Protein AF-A0A3P7KVN5-F1 (afdb_monomer)

Radius of gyration: 21.87 Å; Cα contacts (8 Å, |Δi|>4): 207; chains: 1; bounding box: 77×32×58 Å

Solvent-accessible surface area (backbone atoms only — not comparable to full-atom values): 13356 Å² total; per-residue (Å²): 134,61,70,70,57,57,51,51,53,50,52,50,52,48,56,59,48,48,75,40,67,70,45,44,52,60,34,64,39,64,38,80,52,98,91,42,84,42,71,16,61,53,37,52,38,41,66,34,82,93,38,19,59,64,44,49,40,53,48,46,53,49,41,57,54,37,46,77,66,43,81,90,31,50,72,60,41,50,53,52,53,59,56,53,42,69,60,92,64,78,86,54,59,63,59,49,47,49,52,60,69,77,47,71,51,88,78,37,54,60,70,62,34,27,53,50,46,47,39,41,52,45,52,50,75,50,71,76,53,24,45,54,51,44,52,53,43,55,53,57,59,74,49,90,55,91,67,58,46,64,58,43,41,49,19,37,51,55,20,55,66,69,43,64,73,55,71,68,61,46,54,53,48,51,53,56,47,56,76,44,52,80,76,53,61,77,86,50,47,63,62,51,51,50,46,52,62,74,62,54,58,80,87,47,94,53,46,67,61,51,50,51,51,50,47,39,63,56,69,40,53,90,69,61,73,78,76,71,77,70,88,130

Sequence (232 aa):
MNATRYREELLNAFEVALQQRSNLITYLEPSHSTCGIQESMFRILILCRSSQAKAFDLLLNQLESLQKEGQSSVSLSHLCIAQIRFINRIYDSHALFCSVFEREIEQWTPEVRNSLISSIPEVLTDVSVQLEAVQELQSLLLRDVKVDPVGCKLAVITALSLLNSEAEATKQFQKQVMQSIMKFDVELLPSLVELLLRRLDCSSKNAFAELLFQLSSSLQIDKLQFRRRGKV

pLDDT: mean 88.69, std 10.09, range [38.53, 97.62]

InterPro domains:
  IPR029448 Fanconi anaemia protein FANCD2 [PTHR32086] (6-224)

Secondary structure (DSSP, 8-state):
--HHHHHHHHHHHHHHHTTSHHHHHHHHSEEEETTEEEEEHHHHHHHSTTTHHHHHHHHHHHHHHHHHTGGGGHHHHHHHHHHHTT-S--S-HHHHHHHHHTS-GGGS-HHHHHHHHHHHHHH---HHHHHHHHHHHHHHHHS--SS-HHHHHHHHHHHHHHS---HHHHHHHHHHHHHHGGGS-GGGHHHHHHHHHHT--TTSTTHHHHHHHHHHHHHTGGG---------

Nearest PDB structures (foldseek):
  6owo-assembly1_A  TM=5.503E-01  e=6.999E-02  Mus musculus
  5hiu-assembly4_D  TM=4.890E-01  e=9.910E-01  Thermochaetoides thermophila
  5hiu-assembly3_C  TM=4.891E-01  e=1.879E+00  Thermochaetoides thermophila
  7t7t-assembly1_A  TM=2.990E-01  e=8.488E+0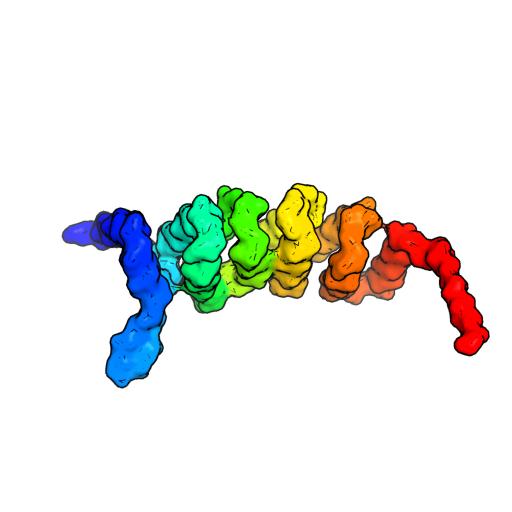0  Citrus unshiu

Foldseek 3Di:
DDPLVVLVVVLVVLLVQVVDVVSLVQQLDFDADPVGTHGGVLLVLCLDLSRNLVSLLSLLVSLLVLQVVPDVCLVVNVSSLVSQFQRVDDNDLVSNLCSLLVDPLLSGDLSSSLSNLLRCCRRRVDLVSLAVNLVSLLVQLLDDRPPCNPSNNLSSLNSLLNGDYDLVVLVVSLVSCLVCVVVDDPSCNVSVLVSNVSSFDPVDPCRVVVSVVSCCVSVVVVPPPPPPPPDD

Structure (mmCIF, N/CA/C/O backbone):
data_AF-A0A3P7KVN5-F1
#
_entry.id   AF-A0A3P7KVN5-F1
#
loop_
_atom_site.group_PDB
_atom_site.id
_atom_site.type_symbol
_atom_site.label_atom_id
_atom_site.label_alt_id
_atom_site.label_comp_id
_atom_site.label_asym_id
_atom_site.label_entity_id
_atom_site.label_seq_id
_atom_site.pdbx_PDB_ins_code
_atom_site.Cartn_x
_atom_site.Cartn_y
_atom_site.Cartn_z
_atom_site.occupancy
_atom_site.B_iso_or_equiv
_atom_site.auth_seq_id
_atom_site.auth_comp_id
_atom_site.auth_asym_id
_atom_site.auth_atom_id
_atom_site.pdbx_PDB_model_num
ATOM 1 N N . MET A 1 1 ? 34.403 8.541 -18.017 1.00 53.00 1 MET A N 1
ATOM 2 C CA . MET A 1 1 ? 32.986 8.964 -17.907 1.00 53.00 1 MET A CA 1
ATOM 3 C C . MET A 1 1 ? 32.519 8.715 -16.484 1.00 53.00 1 MET A C 1
ATOM 5 O O . MET A 1 1 ? 32.846 7.671 -15.939 1.00 53.00 1 MET A O 1
ATOM 9 N N . ASN A 1 2 ? 31.835 9.679 -15.865 1.00 75.44 2 ASN A N 1
ATOM 10 C CA . ASN A 1 2 ? 31.432 9.599 -14.460 1.00 75.44 2 ASN A CA 1
ATOM 11 C C . ASN A 1 2 ? 30.209 8.668 -14.328 1.00 75.44 2 ASN A C 1
ATOM 13 O O . ASN A 1 2 ? 29.173 8.952 -14.929 1.00 75.44 2 ASN A O 1
ATOM 17 N N . ALA A 1 3 ? 30.327 7.555 -13.597 1.00 74.31 3 ALA A N 1
ATOM 18 C CA . ALA A 1 3 ? 29.292 6.513 -13.519 1.00 74.31 3 ALA A CA 1
ATOM 19 C C . ALA A 1 3 ? 27.925 7.053 -13.049 1.00 74.31 3 ALA A C 1
ATOM 21 O O . ALA A 1 3 ? 26.880 6.609 -13.521 1.00 74.31 3 ALA A O 1
ATOM 22 N N . THR A 1 4 ? 27.935 8.069 -12.183 1.00 77.75 4 THR A N 1
ATOM 23 C CA . THR A 1 4 ? 26.735 8.770 -11.706 1.00 77.75 4 THR A CA 1
ATOM 24 C C . THR A 1 4 ? 25.975 9.460 -12.838 1.00 77.75 4 THR A C 1
ATOM 26 O O . THR A 1 4 ? 24.757 9.330 -12.922 1.00 77.75 4 THR A O 1
ATOM 29 N N . ARG A 1 5 ? 26.696 10.126 -13.748 1.00 83.50 5 ARG A N 1
ATOM 30 C CA . ARG A 1 5 ? 26.110 10.844 -14.887 1.00 83.50 5 ARG A CA 1
ATOM 31 C C . ARG A 1 5 ? 25.481 9.880 -15.891 1.00 83.50 5 ARG A C 1
ATOM 33 O O . ARG A 1 5 ? 24.364 10.108 -16.331 1.00 83.50 5 ARG A O 1
ATOM 40 N N . TYR A 1 6 ? 26.164 8.777 -16.199 1.00 84.19 6 TYR A N 1
ATOM 41 C CA . TYR A 1 6 ? 25.621 7.752 -17.099 1.00 84.19 6 TYR A CA 1
ATOM 42 C C . TYR A 1 6 ? 24.332 7.128 -16.546 1.00 84.19 6 TYR A C 1
ATOM 44 O O . TYR A 1 6 ? 23.374 6.906 -17.278 1.00 84.19 6 TYR A O 1
ATOM 52 N N . ARG A 1 7 ? 24.283 6.881 -15.232 1.00 83.12 7 ARG A N 1
ATOM 53 C CA . ARG A 1 7 ? 23.079 6.386 -14.555 1.00 83.12 7 ARG A CA 1
ATOM 54 C C . ARG A 1 7 ? 21.905 7.359 -14.681 1.00 83.12 7 ARG A C 1
ATOM 56 O O . ARG A 1 7 ? 20.788 6.925 -14.943 1.00 83.12 7 ARG A O 1
ATOM 63 N N . GLU A 1 8 ? 22.143 8.647 -14.460 1.00 87.50 8 GLU A N 1
ATOM 64 C CA . GLU A 1 8 ? 21.106 9.675 -14.595 1.00 87.50 8 GLU A CA 1
ATOM 65 C C . GLU A 1 8 ? 20.615 9.782 -16.038 1.00 87.50 8 GLU A C 1
ATOM 67 O O . GLU A 1 8 ? 19.409 9.768 -16.264 1.00 87.50 8 GLU A O 1
ATOM 72 N N . GLU A 1 9 ? 21.531 9.793 -17.009 1.00 90.44 9 GLU A N 1
ATOM 73 C CA . GLU A 1 9 ? 21.204 9.775 -18.438 1.00 90.44 9 GLU A CA 1
ATOM 74 C C . GLU A 1 9 ? 20.356 8.544 -18.807 1.00 90.44 9 GLU A C 1
ATOM 76 O O . GLU A 1 9 ? 19.346 8.689 -19.494 1.00 90.44 9 GLU A O 1
ATOM 81 N N . LEU A 1 10 ? 20.694 7.356 -18.289 1.00 89.50 10 LEU A N 1
ATOM 82 C CA . LEU A 1 10 ? 19.928 6.127 -18.517 1.00 89.50 10 LEU A CA 1
ATOM 83 C C . LEU A 1 10 ? 18.517 6.199 -17.924 1.00 89.50 10 LEU A C 1
ATOM 85 O O . LEU A 1 10 ? 17.555 5.860 -18.608 1.00 89.50 10 LEU A O 1
ATOM 89 N N . LEU A 1 11 ? 18.370 6.647 -16.673 1.00 90.81 11 LEU A N 1
ATOM 90 C CA . LEU A 1 11 ? 17.052 6.745 -16.034 1.00 90.81 11 LEU A CA 1
ATOM 91 C C . LEU A 1 11 ? 16.186 7.836 -16.673 1.00 90.81 11 LEU A C 1
ATOM 93 O O . LEU A 1 11 ? 14.979 7.653 -16.778 1.00 90.81 11 LEU A O 1
ATOM 97 N N . ASN A 1 12 ? 16.790 8.929 -17.142 1.00 92.31 12 ASN A N 1
ATOM 98 C CA . ASN A 1 12 ? 16.082 9.966 -17.892 1.00 92.31 12 ASN A CA 1
ATOM 99 C C . ASN A 1 12 ? 15.632 9.449 -19.266 1.00 92.31 12 ASN A C 1
ATOM 101 O O . ASN A 1 12 ? 14.499 9.684 -19.672 1.00 92.31 12 ASN A O 1
ATOM 105 N N . ALA A 1 13 ? 16.487 8.710 -19.980 1.00 92.94 13 ALA A N 1
ATOM 106 C CA . ALA A 1 13 ? 16.107 8.086 -21.246 1.00 92.94 13 ALA A CA 1
ATOM 107 C C . ALA A 1 13 ? 14.988 7.050 -21.052 1.00 92.94 13 ALA A C 1
ATOM 109 O O . ALA A 1 13 ? 14.067 6.980 -21.865 1.00 92.94 13 ALA A O 1
ATOM 110 N N . PHE A 1 14 ? 15.042 6.282 -19.959 1.00 93.81 14 PHE A N 1
ATOM 111 C CA . PHE A 1 14 ? 13.988 5.344 -19.587 1.00 93.81 14 PHE A CA 1
ATOM 112 C C . PHE A 1 14 ? 12.666 6.072 -19.322 1.00 93.81 14 PHE A C 1
ATOM 114 O O . PHE A 1 14 ? 11.658 5.731 -19.926 1.00 93.81 14 PHE A O 1
ATOM 121 N N . GLU A 1 15 ? 12.681 7.128 -18.509 1.00 94.19 15 GLU A N 1
ATOM 122 C CA . GLU A 1 15 ? 11.521 7.985 -18.241 1.00 94.19 15 GLU A CA 1
ATOM 123 C C . GLU A 1 15 ? 10.900 8.566 -19.521 1.00 94.19 15 GLU A C 1
ATOM 125 O O . GLU A 1 15 ? 9.686 8.496 -19.707 1.00 94.19 15 GLU A O 1
ATOM 130 N N . VAL A 1 16 ? 11.723 9.059 -20.452 1.00 94.31 16 VAL A N 1
ATOM 131 C CA . VAL A 1 16 ? 11.251 9.531 -21.765 1.00 94.31 16 VAL A CA 1
ATOM 132 C C . VAL A 1 16 ? 10.620 8.390 -22.567 1.00 94.31 16 VAL A C 1
ATOM 134 O O . VAL A 1 16 ? 9.562 8.573 -23.168 1.00 94.31 16 VAL A O 1
ATOM 137 N N . ALA A 1 17 ? 11.219 7.196 -22.561 1.00 93.50 17 ALA A N 1
ATOM 138 C CA . ALA A 1 17 ? 10.675 6.044 -23.274 1.00 93.50 17 ALA A CA 1
ATOM 139 C C . ALA A 1 17 ? 9.304 5.605 -22.732 1.00 93.50 17 ALA A C 1
ATOM 141 O O . ALA A 1 17 ? 8.471 5.146 -23.517 1.00 93.50 17 ALA A O 1
ATOM 142 N N . LEU A 1 18 ? 9.044 5.778 -21.430 1.00 93.38 18 LEU A N 1
ATOM 143 C CA . LEU A 1 18 ? 7.765 5.441 -20.791 1.00 93.38 18 LEU A CA 1
ATOM 144 C C . LEU A 1 18 ? 6.590 6.310 -21.251 1.00 93.38 18 LEU A C 1
ATOM 146 O O . LEU A 1 18 ? 5.446 5.903 -21.078 1.00 93.38 18 LEU A O 1
ATOM 150 N N . GLN A 1 19 ? 6.841 7.461 -21.887 1.00 89.19 19 GLN A N 1
ATOM 151 C CA . GLN A 1 19 ? 5.774 8.286 -22.471 1.00 89.19 19 GLN A CA 1
ATOM 152 C C . GLN A 1 19 ? 4.985 7.540 -23.559 1.00 89.19 19 GLN A C 1
ATOM 154 O O . GLN A 1 19 ? 3.844 7.889 -23.859 1.00 89.19 19 GLN A O 1
ATOM 159 N N . GLN A 1 20 ? 5.575 6.501 -24.156 1.00 91.31 20 GLN A N 1
ATOM 160 C CA . GLN A 1 20 ? 4.890 5.622 -25.094 1.00 91.31 20 GLN A CA 1
ATOM 161 C C . GLN A 1 20 ? 4.305 4.413 -24.358 1.00 91.31 20 GLN A C 1
ATOM 163 O O . GLN A 1 20 ? 5.035 3.584 -23.812 1.00 91.31 20 GLN A O 1
ATOM 168 N N . ARG A 1 21 ? 2.978 4.250 -24.427 1.00 89.50 21 ARG A N 1
ATOM 169 C CA . ARG A 1 21 ? 2.256 3.144 -23.771 1.00 89.50 21 ARG A CA 1
ATOM 170 C C . ARG A 1 21 ? 2.796 1.757 -24.137 1.00 89.50 21 ARG A C 1
ATOM 172 O O . ARG A 1 21 ? 2.872 0.885 -23.278 1.00 89.50 21 ARG A O 1
ATOM 179 N N . SER A 1 22 ? 3.180 1.546 -25.397 1.00 92.25 22 SER A N 1
ATOM 180 C CA . SER A 1 22 ? 3.763 0.279 -25.862 1.00 92.25 22 SER A CA 1
ATOM 181 C C . SER A 1 22 ? 5.045 -0.081 -25.112 1.00 92.25 22 SER A C 1
ATOM 183 O O . SER A 1 22 ? 5.265 -1.249 -24.796 1.00 92.25 22 SER A O 1
ATOM 185 N N . ASN A 1 23 ? 5.866 0.918 -24.784 1.00 93.94 23 ASN A N 1
ATOM 186 C CA . ASN A 1 23 ? 7.109 0.711 -24.052 1.00 93.94 23 ASN A CA 1
ATOM 187 C C . ASN A 1 23 ? 6.824 0.381 -22.589 1.00 93.94 23 ASN A C 1
ATOM 189 O O . ASN A 1 23 ? 7.440 -0.533 -22.057 1.00 93.94 23 ASN A O 1
ATOM 193 N N . LEU A 1 24 ? 5.854 1.057 -21.960 1.00 93.12 24 LEU A N 1
ATOM 194 C CA . LEU A 1 24 ? 5.417 0.719 -20.603 1.00 93.12 24 LEU A CA 1
ATOM 195 C C . LEU A 1 24 ? 4.977 -0.749 -20.509 1.00 93.12 24 LEU A C 1
ATOM 197 O O . LEU A 1 24 ? 5.450 -1.461 -19.631 1.00 93.12 24 LEU A O 1
ATOM 201 N N . ILE A 1 25 ? 4.138 -1.215 -21.441 1.00 93.25 25 ILE A N 1
ATOM 202 C CA . ILE A 1 25 ? 3.709 -2.623 -21.496 1.00 93.25 25 ILE A CA 1
ATOM 203 C C . ILE A 1 25 ? 4.929 -3.541 -21.638 1.00 93.25 25 ILE A C 1
ATOM 205 O O . ILE A 1 25 ? 5.136 -4.418 -20.805 1.00 93.25 25 ILE A O 1
ATOM 209 N N . THR A 1 26 ? 5.786 -3.271 -22.625 1.00 93.06 26 THR A N 1
ATOM 210 C CA . THR A 1 26 ? 6.987 -4.079 -22.898 1.00 93.06 26 THR A CA 1
ATOM 211 C C . THR A 1 26 ? 7.924 -4.156 -21.687 1.00 93.06 26 THR A C 1
ATOM 213 O O . THR A 1 26 ? 8.517 -5.195 -21.420 1.00 93.06 26 THR A O 1
ATOM 216 N N . TYR A 1 27 ? 8.076 -3.067 -20.930 1.00 94.50 27 TYR A N 1
ATOM 217 C CA . TYR A 1 27 ? 8.977 -3.017 -19.776 1.00 94.50 27 TYR A CA 1
ATOM 218 C C . TYR A 1 27 ? 8.384 -3.606 -18.492 1.00 94.50 27 TYR A C 1
ATOM 220 O O . TYR A 1 27 ? 9.144 -3.860 -17.553 1.00 94.50 27 TYR A O 1
ATOM 228 N N . LEU A 1 28 ? 7.067 -3.820 -18.447 1.00 94.19 28 LEU A N 1
ATOM 229 C CA . LEU A 1 28 ? 6.366 -4.524 -17.369 1.00 94.19 28 LEU A CA 1
ATOM 230 C C . LEU A 1 28 ? 6.236 -6.026 -17.634 1.00 94.19 28 LEU A C 1
ATOM 232 O O . LEU A 1 28 ? 6.062 -6.796 -16.688 1.00 94.19 28 LEU A O 1
ATOM 236 N N . GLU A 1 29 ? 6.324 -6.448 -18.894 1.00 91.75 29 GLU A N 1
ATOM 237 C CA . GLU A 1 29 ? 6.280 -7.857 -19.262 1.00 91.75 29 GLU A CA 1
ATOM 238 C C . GLU A 1 29 ? 7.534 -8.609 -18.774 1.00 91.75 29 GLU A C 1
ATOM 240 O O . GLU A 1 29 ? 8.656 -8.093 -18.860 1.00 91.75 29 GLU A O 1
ATOM 245 N N . PRO A 1 30 ? 7.369 -9.839 -18.250 1.00 89.62 30 PRO A N 1
ATOM 246 C CA . PRO A 1 30 ? 8.488 -10.723 -17.958 1.00 89.62 30 PRO A CA 1
ATOM 247 C C . PRO A 1 30 ? 9.315 -10.992 -19.214 1.00 89.62 30 PRO A C 1
ATOM 249 O O . PRO A 1 30 ? 8.782 -11.173 -20.310 1.00 89.62 30 PRO A O 1
ATOM 252 N N . SER A 1 31 ? 10.631 -11.070 -19.052 1.00 85.81 31 SER A N 1
ATOM 253 C CA . SER A 1 31 ? 11.512 -11.447 -20.154 1.00 85.81 31 SER A CA 1
ATOM 254 C C . SER A 1 31 ? 11.605 -12.971 -20.276 1.00 85.81 31 SER A C 1
ATOM 256 O O . SER A 1 31 ? 11.468 -13.708 -19.302 1.00 85.81 31 SER A O 1
ATOM 258 N N . HIS A 1 32 ? 11.824 -13.479 -21.489 1.00 87.06 32 HIS A N 1
ATOM 259 C CA . HIS A 1 32 ? 11.936 -14.915 -21.746 1.00 87.06 32 HIS A CA 1
ATOM 260 C C . HIS A 1 32 ? 13.345 -15.258 -22.223 1.00 87.06 32 HIS A C 1
ATOM 262 O O . HIS A 1 32 ? 13.870 -14.646 -23.151 1.00 87.06 32 HIS A O 1
ATOM 268 N N . SER A 1 33 ? 13.948 -16.267 -21.598 1.00 85.56 33 SER A N 1
ATOM 269 C CA . SER A 1 33 ? 15.264 -16.788 -21.969 1.00 85.56 33 SER A CA 1
ATOM 270 C C . SER A 1 33 ? 15.222 -18.306 -22.141 1.00 85.56 33 SER A C 1
ATOM 272 O O . SER A 1 33 ? 14.265 -18.965 -21.733 1.00 85.56 33 SER A O 1
ATOM 274 N N . THR A 1 34 ? 16.293 -18.889 -22.681 1.00 85.19 34 THR A N 1
ATOM 275 C CA . THR A 1 34 ? 16.463 -20.352 -22.751 1.00 85.19 34 THR A CA 1
ATOM 276 C C . THR A 1 34 ? 16.480 -21.027 -21.375 1.00 85.19 34 THR A C 1
ATOM 278 O O . THR A 1 34 ? 16.240 -22.227 -21.286 1.00 85.19 34 THR A O 1
ATOM 281 N N . CYS A 1 35 ? 16.717 -20.264 -20.305 1.00 82.38 35 CYS A N 1
ATOM 282 C CA . CYS A 1 35 ? 16.696 -20.729 -18.919 1.00 82.38 35 CYS A CA 1
ATOM 283 C C . CYS A 1 35 ? 15.328 -20.545 -18.233 1.00 82.38 35 CYS A C 1
ATOM 285 O O . CYS A 1 35 ? 15.209 -20.836 -17.045 1.00 82.38 35 CYS A O 1
ATOM 287 N N . GLY A 1 36 ? 14.310 -20.057 -18.951 1.00 86.69 36 GLY A N 1
ATOM 288 C CA . GLY A 1 36 ? 12.961 -19.827 -18.432 1.00 86.69 36 GLY A CA 1
ATOM 289 C C . GLY A 1 36 ? 12.560 -18.352 -18.364 1.00 86.69 36 GLY A C 1
ATOM 290 O O . GLY A 1 36 ? 13.199 -17.482 -18.969 1.00 86.69 36 GLY A O 1
ATOM 291 N N . ILE A 1 37 ? 11.459 -18.105 -17.646 1.00 85.00 37 ILE A N 1
ATOM 292 C CA . ILE A 1 37 ? 10.886 -16.774 -17.415 1.00 85.00 37 ILE A CA 1
ATOM 293 C C . ILE A 1 37 ? 11.800 -16.005 -16.460 1.00 85.00 37 ILE A C 1
ATOM 295 O O . ILE A 1 37 ? 12.169 -16.502 -15.398 1.00 85.00 37 ILE A O 1
ATOM 299 N N . GLN A 1 38 ? 12.163 -14.799 -16.867 1.00 87.88 38 GLN A N 1
ATOM 300 C CA . GLN A 1 38 ? 12.947 -13.837 -16.114 1.00 87.88 38 GLN A CA 1
ATOM 301 C C . GLN A 1 38 ? 12.082 -12.631 -15.743 1.00 87.88 38 GLN A C 1
ATOM 303 O O . GLN A 1 38 ? 10.992 -12.422 -16.274 1.00 87.88 38 GLN A O 1
ATOM 308 N N . GLU A 1 39 ? 12.590 -11.829 -14.815 1.00 90.38 39 GLU A N 1
ATOM 309 C CA . GLU A 1 39 ? 11.922 -10.620 -14.345 1.00 90.38 39 GLU A CA 1
ATOM 310 C C . GLU A 1 39 ? 11.737 -9.578 -15.464 1.00 90.38 39 GLU A C 1
ATOM 312 O O . GLU A 1 39 ? 12.414 -9.604 -16.501 1.00 90.38 39 GLU A O 1
ATOM 317 N N . SER A 1 40 ? 10.809 -8.646 -15.244 1.00 94.00 40 SER A N 1
ATOM 318 C CA . SER A 1 40 ? 10.605 -7.500 -16.133 1.00 94.00 40 SER A CA 1
ATOM 319 C C . SER A 1 40 ? 11.747 -6.483 -16.006 1.00 94.00 40 SER A C 1
ATOM 321 O O . SER A 1 40 ? 12.453 -6.427 -14.991 1.00 94.00 40 SER A O 1
ATOM 323 N N . MET A 1 41 ? 11.909 -5.618 -17.012 1.00 93.38 41 MET A N 1
ATOM 324 C CA . MET A 1 41 ? 12.899 -4.535 -16.956 1.00 93.38 41 MET A CA 1
ATOM 325 C C . MET A 1 41 ? 12.640 -3.609 -15.759 1.00 93.38 41 MET A C 1
ATOM 327 O O . MET A 1 41 ? 13.571 -3.249 -15.036 1.00 93.38 41 MET A O 1
ATOM 331 N N . PHE A 1 42 ? 11.374 -3.263 -15.506 1.00 94.19 42 PHE A N 1
ATOM 332 C CA . PHE A 1 42 ? 10.996 -2.452 -14.348 1.00 94.19 42 PHE A CA 1
ATOM 333 C C . PHE A 1 42 ? 11.384 -3.112 -13.030 1.00 94.19 42 PHE A C 1
ATOM 335 O O . PHE A 1 42 ? 11.968 -2.464 -12.158 1.00 94.19 42 PHE A O 1
ATOM 342 N N . ARG A 1 43 ? 11.098 -4.410 -12.893 1.00 94.81 43 ARG A N 1
ATOM 343 C CA . ARG A 1 43 ? 11.430 -5.163 -11.688 1.00 94.81 43 ARG A CA 1
ATOM 344 C C . ARG A 1 43 ? 12.931 -5.160 -11.437 1.00 94.81 43 ARG A C 1
ATOM 346 O O . ARG A 1 43 ? 13.356 -4.902 -10.314 1.00 94.81 43 ARG A O 1
ATOM 353 N N . ILE A 1 44 ? 13.736 -5.376 -12.476 1.00 93.88 44 ILE A N 1
ATOM 354 C CA . ILE A 1 44 ? 15.199 -5.336 -12.378 1.00 93.88 44 ILE A CA 1
ATOM 355 C C . ILE A 1 44 ? 15.664 -3.968 -11.859 1.00 93.88 44 ILE A C 1
ATOM 357 O O . ILE A 1 44 ? 16.448 -3.907 -10.911 1.00 93.88 44 ILE A O 1
ATOM 361 N N . LEU A 1 45 ? 15.135 -2.868 -12.406 1.00 94.31 45 LEU A N 1
ATOM 362 C CA . LEU A 1 45 ? 15.483 -1.514 -11.960 1.00 94.31 45 LEU A CA 1
ATOM 363 C C . LEU A 1 45 ? 15.085 -1.243 -10.499 1.00 94.31 45 LEU A C 1
ATOM 365 O O . LEU A 1 45 ? 15.828 -0.561 -9.789 1.00 94.31 45 LEU A O 1
ATOM 369 N N . ILE A 1 46 ? 13.960 -1.794 -10.037 1.00 95.06 46 ILE A N 1
ATOM 370 C CA . ILE A 1 46 ? 13.510 -1.708 -8.637 1.00 95.06 46 ILE A CA 1
ATOM 371 C C . ILE A 1 46 ? 14.411 -2.535 -7.707 1.00 95.06 46 ILE A C 1
ATOM 373 O O . ILE A 1 46 ? 14.661 -2.141 -6.568 1.00 95.06 46 ILE A O 1
ATOM 377 N N . LEU A 1 47 ? 14.933 -3.670 -8.169 1.00 93.69 47 LEU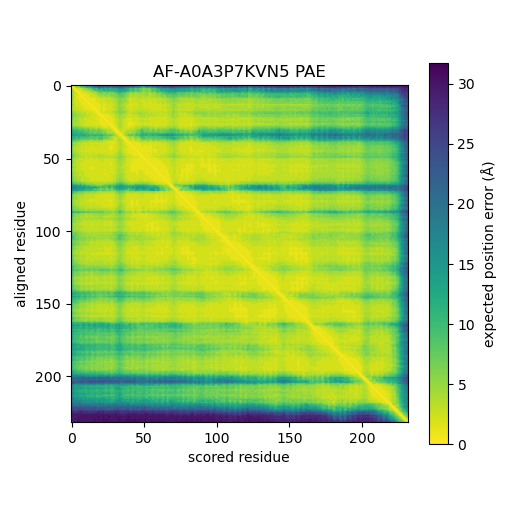 A N 1
ATOM 378 C CA . LEU A 1 47 ? 15.822 -4.527 -7.378 1.00 93.69 47 LEU A CA 1
ATOM 379 C C . LEU A 1 47 ? 17.257 -3.976 -7.276 1.00 93.69 47 LEU A C 1
ATOM 381 O O . LEU A 1 47 ? 18.001 -4.340 -6.362 1.00 93.69 47 LEU A O 1
ATOM 385 N N . CYS A 1 48 ? 17.664 -3.079 -8.176 1.00 93.25 48 CYS A N 1
ATOM 386 C CA . CYS A 1 48 ? 18.995 -2.477 -8.171 1.00 93.25 48 CYS A CA 1
ATOM 387 C C . CYS A 1 48 ? 19.105 -1.275 -7.214 1.00 93.25 48 CYS A C 1
ATOM 389 O O . CYS A 1 48 ? 18.433 -0.260 -7.386 1.00 93.25 48 CYS A O 1
ATOM 391 N N . ARG A 1 49 ? 20.067 -1.317 -6.275 1.00 93.31 49 ARG A N 1
ATOM 392 C CA . ARG A 1 49 ? 20.347 -0.230 -5.305 1.00 93.31 49 ARG A CA 1
ATOM 393 C C . ARG A 1 49 ? 20.427 1.163 -5.921 1.00 93.31 49 ARG A C 1
ATOM 395 O O . ARG A 1 49 ? 19.972 2.132 -5.329 1.00 93.31 49 ARG A O 1
ATOM 402 N N . SER A 1 50 ? 21.092 1.276 -7.065 1.00 91.50 50 SER A N 1
ATOM 403 C CA . SER A 1 50 ? 21.410 2.560 -7.685 1.00 91.50 50 SER A CA 1
ATOM 404 C C . SER A 1 50 ? 20.209 3.235 -8.345 1.00 91.50 50 SER A C 1
ATOM 406 O O . SER A 1 50 ? 20.281 4.445 -8.560 1.00 91.50 50 SER A O 1
ATOM 408 N N . SER A 1 51 ? 19.154 2.479 -8.663 1.00 94.12 51 SER A N 1
ATOM 409 C CA . SER A 1 51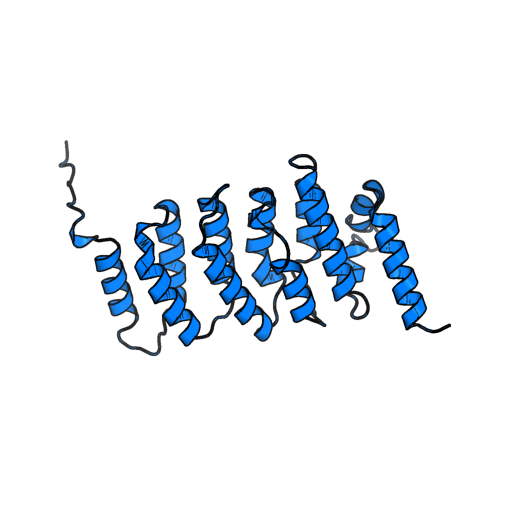 ? 17.963 2.937 -9.386 1.00 94.12 51 SER A CA 1
ATOM 410 C C . SER A 1 51 ? 16.660 2.764 -8.612 1.00 94.12 51 SER A C 1
ATOM 412 O O . SER A 1 51 ? 15.689 3.400 -8.998 1.00 94.12 51 SER A O 1
ATOM 414 N N . GLN A 1 52 ? 16.628 1.964 -7.538 1.00 94.56 52 GLN A N 1
ATOM 415 C CA . GLN A 1 52 ? 15.403 1.545 -6.848 1.00 94.56 52 GLN A CA 1
ATOM 416 C C . GLN A 1 52 ? 14.428 2.691 -6.572 1.00 94.56 52 GLN A C 1
ATOM 418 O O . GLN A 1 52 ? 13.310 2.645 -7.070 1.00 94.56 52 GLN A O 1
ATOM 423 N N . ALA A 1 53 ? 14.849 3.720 -5.829 1.00 94.94 53 ALA A N 1
ATOM 424 C CA . ALA A 1 53 ? 13.961 4.818 -5.442 1.00 94.94 53 ALA A CA 1
ATOM 425 C C . ALA A 1 53 ? 13.384 5.554 -6.664 1.00 94.94 53 ALA A C 1
ATOM 427 O O . ALA A 1 53 ? 12.176 5.744 -6.759 1.00 94.94 53 ALA A O 1
ATOM 428 N N . LYS A 1 54 ? 14.227 5.891 -7.651 1.00 95.31 54 LYS A N 1
ATOM 429 C CA . LYS A 1 54 ? 13.779 6.577 -8.873 1.00 95.31 54 LYS A CA 1
ATOM 430 C C . LYS A 1 54 ? 12.895 5.683 -9.747 1.00 95.31 54 LYS A C 1
ATOM 432 O O . LYS A 1 54 ? 11.901 6.154 -10.275 1.00 95.31 54 LYS A O 1
ATOM 437 N N . ALA A 1 55 ? 13.231 4.406 -9.910 1.00 95.81 55 ALA A N 1
ATOM 438 C CA . ALA A 1 55 ? 12.437 3.471 -10.707 1.00 95.81 55 ALA A CA 1
ATOM 439 C C . ALA A 1 55 ? 11.068 3.194 -10.072 1.00 95.81 55 ALA A C 1
ATOM 441 O O . ALA A 1 55 ? 10.068 3.129 -10.781 1.00 95.81 55 ALA A O 1
ATOM 442 N N . PHE A 1 56 ? 11.031 3.071 -8.744 1.00 96.69 56 PHE A N 1
ATOM 443 C CA . PHE A 1 56 ? 9.800 2.951 -7.975 1.00 96.69 56 PHE A CA 1
ATOM 444 C C . PHE A 1 56 ? 8.916 4.189 -8.160 1.00 96.69 56 PHE A C 1
ATOM 446 O O . PHE A 1 56 ? 7.746 4.055 -8.508 1.00 96.69 56 PHE A O 1
ATOM 453 N N . ASP A 1 57 ? 9.495 5.386 -8.028 1.00 96.94 57 ASP A N 1
ATOM 454 C CA . ASP A 1 57 ? 8.751 6.630 -8.207 1.00 96.94 57 ASP A CA 1
ATOM 455 C C . ASP A 1 57 ? 8.232 6.816 -9.633 1.00 96.94 57 ASP A C 1
ATOM 457 O O . ASP A 1 57 ? 7.062 7.131 -9.839 1.00 96.94 57 ASP A O 1
ATOM 461 N N . LEU A 1 58 ? 9.058 6.521 -10.641 1.00 96.25 58 LEU A N 1
ATOM 462 C CA . LEU A 1 58 ? 8.625 6.504 -12.037 1.00 96.25 58 LEU A CA 1
ATOM 463 C C . LEU A 1 58 ? 7.439 5.563 -12.250 1.00 96.25 58 LEU A C 1
ATOM 465 O O . LEU A 1 58 ? 6.500 5.921 -12.956 1.00 96.25 58 LEU A O 1
ATOM 469 N N . LEU A 1 59 ? 7.456 4.381 -11.637 1.00 96.56 59 LEU A N 1
ATOM 470 C CA . LEU A 1 59 ? 6.368 3.425 -11.773 1.00 96.56 59 LEU A CA 1
ATOM 471 C C . LEU A 1 59 ? 5.072 3.923 -11.118 1.00 96.56 59 LEU A C 1
ATOM 473 O O . LEU A 1 59 ? 4.002 3.744 -11.700 1.00 96.56 59 LEU A O 1
ATOM 477 N N . LEU A 1 60 ? 5.151 4.585 -9.959 1.00 96.31 60 LEU A N 1
ATOM 478 C CA . LEU A 1 60 ? 3.978 5.195 -9.326 1.00 96.31 60 LEU A CA 1
ATOM 479 C C . LEU A 1 60 ? 3.460 6.420 -10.087 1.00 96.31 60 LEU A C 1
ATOM 481 O O . LEU A 1 60 ? 2.247 6.571 -10.208 1.00 96.31 60 LEU A O 1
ATOM 485 N N . ASN A 1 61 ? 4.336 7.222 -10.699 1.00 95.19 61 ASN A N 1
ATOM 486 C CA . ASN A 1 61 ? 3.929 8.275 -11.636 1.00 95.19 61 ASN A CA 1
ATOM 487 C C . ASN A 1 61 ? 3.169 7.690 -12.842 1.00 95.19 61 ASN A C 1
ATOM 489 O O . ASN A 1 61 ? 2.142 8.229 -13.257 1.00 95.19 61 ASN A O 1
ATOM 493 N N . GLN A 1 62 ? 3.647 6.570 -13.403 1.00 94.81 62 GLN A N 1
ATOM 494 C CA . GLN A 1 62 ? 2.933 5.880 -14.482 1.00 94.81 62 GLN A CA 1
ATOM 495 C C . GLN A 1 62 ? 1.586 5.340 -13.997 1.00 94.81 62 GLN A C 1
ATOM 497 O O . GLN A 1 62 ? 0.581 5.530 -14.676 1.00 94.81 62 GLN A O 1
ATOM 502 N N . LEU A 1 63 ? 1.538 4.726 -12.813 1.00 94.75 63 LEU A N 1
ATOM 503 C CA . LEU A 1 63 ? 0.298 4.238 -12.210 1.00 94.75 63 LEU A CA 1
ATOM 504 C C . LEU A 1 63 ? -0.731 5.367 -12.041 1.00 94.75 63 LEU A C 1
ATOM 506 O O . LEU A 1 63 ? -1.873 5.213 -12.464 1.00 94.75 63 LEU A O 1
ATOM 510 N N . GLU A 1 64 ? -0.318 6.516 -11.511 1.00 94.25 64 GLU A N 1
ATOM 511 C CA . GLU A 1 64 ? -1.154 7.711 -11.364 1.00 94.25 64 GLU A CA 1
ATOM 512 C C . GLU A 1 64 ? -1.647 8.252 -12.716 1.00 94.25 64 GLU A C 1
ATOM 514 O O . GLU A 1 64 ? -2.819 8.605 -12.861 1.00 94.25 64 GLU A O 1
ATOM 519 N N . SER A 1 65 ? -0.786 8.267 -13.738 1.00 92.75 65 SER A N 1
ATOM 520 C CA . SER A 1 65 ? -1.173 8.632 -15.105 1.00 92.75 65 SER A CA 1
ATOM 521 C C . SER A 1 65 ? -2.232 7.679 -15.669 1.00 92.75 65 SER A C 1
ATOM 523 O O . SER A 1 65 ? -3.240 8.129 -16.214 1.00 92.75 65 SER A O 1
ATOM 525 N N . LEU A 1 66 ? -2.064 6.368 -15.469 1.00 93.12 66 LEU A N 1
ATOM 526 C CA . LEU A 1 66 ? -3.034 5.357 -15.896 1.00 93.12 66 LEU A CA 1
ATOM 527 C C . LEU A 1 66 ? -4.397 5.546 -15.224 1.00 93.12 66 LEU A C 1
ATOM 529 O O . LEU A 1 66 ? -5.417 5.299 -15.867 1.00 93.12 66 LEU A O 1
ATOM 533 N N . GLN A 1 67 ? -4.449 6.028 -13.978 1.00 91.81 67 GLN A N 1
ATOM 534 C CA . GLN A 1 67 ? -5.723 6.302 -13.303 1.00 91.81 67 GLN A CA 1
ATOM 535 C C . GLN A 1 67 ? -6.518 7.437 -13.952 1.00 91.81 67 GLN A C 1
ATOM 537 O O . GLN A 1 67 ? -7.748 7.411 -13.918 1.00 91.81 67 GLN A O 1
ATOM 542 N N . LYS A 1 68 ? -5.848 8.384 -14.617 1.00 88.75 68 LYS A N 1
ATOM 543 C CA . LYS A 1 68 ? -6.511 9.456 -15.379 1.00 88.75 68 LYS A CA 1
ATOM 544 C C . LYS A 1 68 ? -7.174 8.941 -16.662 1.00 88.75 68 LYS A C 1
ATOM 546 O O . LYS A 1 68 ? -8.078 9.588 -17.179 1.00 88.75 68 LYS A O 1
ATOM 551 N N . GLU A 1 69 ? -6.760 7.775 -17.159 1.00 84.62 69 GLU A N 1
ATOM 552 C CA . GLU A 1 69 ? -7.333 7.131 -18.350 1.00 84.62 69 GLU A CA 1
ATOM 553 C C . GLU A 1 69 ? -8.573 6.265 -18.042 1.00 84.62 69 GLU A C 1
ATOM 555 O O . GLU A 1 69 ? -9.295 5.869 -18.957 1.00 84.62 69 GLU A O 1
ATOM 560 N N . GLY A 1 70 ? -8.850 5.971 -16.767 1.00 78.19 70 GLY A N 1
ATOM 561 C CA . GLY A 1 70 ? -10.037 5.230 -16.335 1.00 78.19 70 GLY A CA 1
ATOM 562 C C . GLY A 1 70 ? -9.963 3.710 -16.548 1.00 78.19 70 GLY A C 1
ATOM 563 O O . GLY A 1 70 ? -8.943 3.072 -16.318 1.00 78.19 70 GLY A O 1
ATOM 564 N N . GLN A 1 71 ? -11.081 3.089 -16.938 1.00 75.12 71 GLN A N 1
ATOM 565 C CA . GLN A 1 71 ? -11.258 1.624 -16.890 1.00 75.12 71 GLN A CA 1
ATOM 566 C C . GLN A 1 71 ? -10.363 0.833 -17.864 1.00 75.12 71 GLN A C 1
ATOM 568 O O . GLN A 1 71 ? -10.025 -0.320 -17.604 1.00 75.12 71 GLN A O 1
ATOM 573 N N . SER A 1 72 ? -9.926 1.431 -18.977 1.00 76.50 72 SER A N 1
ATOM 574 C CA . SER A 1 72 ? -9.103 0.746 -19.989 1.00 76.50 72 SER A CA 1
ATOM 575 C C . SER A 1 72 ? -7.674 0.424 -19.534 1.00 76.50 72 SER A C 1
ATOM 577 O O . SER A 1 72 ? -6.949 -0.286 -20.233 1.00 76.50 72 SER A O 1
ATOM 579 N N . SER A 1 73 ? -7.237 0.961 -18.395 1.00 86.19 73 SER A N 1
ATOM 580 C CA . SER A 1 73 ? -5.875 0.825 -17.872 1.00 86.19 73 SER A CA 1
ATOM 581 C C . SER A 1 73 ? -5.792 0.009 -16.577 1.00 86.19 73 SER A C 1
ATOM 583 O O . SER A 1 73 ? -4.699 -0.142 -16.029 1.00 86.19 73 SER A O 1
ATOM 585 N N . VAL A 1 74 ? -6.905 -0.548 -16.084 1.00 88.19 74 VAL A N 1
ATOM 586 C CA . VAL A 1 74 ? -6.958 -1.265 -14.795 1.00 88.19 74 VAL A CA 1
ATOM 587 C C . VAL A 1 74 ? -6.026 -2.480 -14.775 1.00 88.19 74 VAL A C 1
ATOM 589 O O . VAL A 1 74 ? -5.279 -2.669 -13.818 1.00 88.19 74 VAL A O 1
ATOM 592 N N . SER A 1 75 ? -5.988 -3.278 -15.844 1.00 90.88 75 SER A N 1
ATOM 593 C CA . SER A 1 75 ? -5.076 -4.430 -15.936 1.00 90.88 75 SER A CA 1
ATOM 594 C C . SER A 1 75 ? -3.606 -4.008 -15.869 1.00 90.88 75 SER A C 1
ATOM 596 O O . SER A 1 75 ? -2.825 -4.584 -15.114 1.00 90.88 75 SER A O 1
ATOM 598 N N . LEU A 1 76 ? -3.239 -2.958 -16.606 1.00 92.94 76 LEU A N 1
ATOM 599 C CA . LEU A 1 76 ? -1.883 -2.415 -16.616 1.00 92.94 76 LEU A CA 1
ATOM 600 C C . LEU A 1 76 ? -1.505 -1.808 -15.258 1.00 92.94 76 LEU A C 1
ATOM 602 O O . LEU A 1 76 ? -0.379 -1.965 -14.800 1.00 92.94 76 LEU A O 1
ATOM 606 N N . SER A 1 77 ? -2.469 -1.190 -14.579 1.00 95.38 77 SER A N 1
ATOM 607 C CA . SER A 1 77 ? -2.305 -0.648 -13.230 1.00 95.38 77 SER A CA 1
ATOM 608 C C . SER A 1 77 ? -1.981 -1.746 -12.213 1.00 95.38 77 SER A C 1
ATOM 610 O O . SER A 1 77 ? -1.055 -1.605 -11.415 1.00 95.38 77 SER A O 1
ATOM 612 N N . HIS A 1 78 ? -2.675 -2.885 -12.287 1.00 94.62 78 HIS A N 1
ATOM 613 C CA . HIS A 1 78 ? -2.353 -4.053 -11.467 1.00 94.62 78 HIS A CA 1
ATOM 614 C C . HIS A 1 78 ? -0.978 -4.643 -11.791 1.00 94.62 78 HIS A C 1
ATOM 616 O O . HIS A 1 78 ? -0.278 -5.073 -10.876 1.00 94.62 78 HIS A O 1
ATOM 622 N N . LEU A 1 79 ? -0.556 -4.628 -13.061 1.00 93.56 79 LEU A N 1
ATOM 623 C CA . LEU A 1 79 ? 0.802 -5.036 -13.434 1.00 93.56 79 LEU A CA 1
ATOM 624 C C . LEU A 1 79 ? 1.862 -4.116 -12.822 1.00 93.56 79 LEU A C 1
ATOM 626 O O . LEU A 1 79 ? 2.879 -4.629 -12.360 1.00 93.56 79 LEU A O 1
ATOM 630 N N . CYS A 1 80 ? 1.622 -2.800 -12.759 1.00 95.81 80 CYS A N 1
ATOM 631 C CA . CYS A 1 80 ? 2.500 -1.868 -12.046 1.00 95.81 80 CYS A CA 1
ATOM 632 C C . CYS A 1 80 ? 2.587 -2.222 -10.555 1.00 95.81 80 CYS A C 1
ATOM 634 O O . CYS A 1 80 ? 3.687 -2.378 -10.027 1.00 95.81 80 CYS A O 1
ATOM 636 N N . ILE A 1 81 ? 1.444 -2.422 -9.885 1.00 96.62 81 ILE A N 1
ATOM 637 C CA . ILE A 1 81 ? 1.410 -2.815 -8.465 1.00 96.62 81 ILE A CA 1
ATOM 638 C C . ILE A 1 81 ? 2.163 -4.138 -8.251 1.00 96.62 81 ILE A C 1
ATOM 640 O O . ILE A 1 81 ? 2.917 -4.275 -7.291 1.00 96.62 81 ILE A O 1
ATOM 644 N N . ALA A 1 82 ? 2.042 -5.101 -9.166 1.00 95.12 82 ALA A N 1
ATOM 645 C CA . ALA A 1 82 ? 2.755 -6.371 -9.065 1.00 95.12 82 ALA A CA 1
ATOM 646 C C . ALA A 1 82 ? 4.290 -6.212 -9.055 1.00 95.12 82 ALA A C 1
ATOM 648 O O . ALA A 1 82 ? 4.963 -6.977 -8.367 1.00 95.12 82 ALA A O 1
ATOM 649 N N . GLN A 1 83 ? 4.859 -5.210 -9.741 1.00 95.25 83 GLN A N 1
ATOM 650 C CA . GLN A 1 83 ? 6.321 -5.021 -9.778 1.00 95.25 83 GLN A CA 1
ATOM 651 C C . GLN A 1 83 ? 6.915 -4.531 -8.451 1.00 95.25 83 GLN A C 1
ATOM 653 O O . GLN A 1 83 ? 8.109 -4.730 -8.199 1.00 95.25 83 GLN A O 1
ATOM 658 N N . ILE A 1 84 ? 6.115 -3.854 -7.622 1.00 95.00 84 ILE A N 1
ATOM 659 C CA . ILE A 1 84 ? 6.575 -3.262 -6.357 1.00 95.00 84 ILE A CA 1
ATOM 660 C C . ILE A 1 84 ? 6.369 -4.175 -5.148 1.00 95.00 84 ILE A C 1
ATOM 662 O O . ILE A 1 84 ? 6.894 -3.892 -4.074 1.00 95.00 84 ILE A O 1
ATOM 666 N N . ARG A 1 85 ? 5.636 -5.280 -5.306 1.00 94.75 85 ARG A N 1
ATOM 667 C CA . ARG A 1 85 ? 5.375 -6.240 -4.228 1.00 94.75 85 ARG A CA 1
ATOM 668 C C . ARG A 1 85 ? 6.600 -7.114 -3.956 1.00 94.75 85 ARG A C 1
ATOM 670 O O . ARG A 1 85 ? 7.388 -7.412 -4.858 1.00 94.75 85 ARG A O 1
ATOM 677 N N . PHE A 1 86 ? 6.750 -7.538 -2.700 1.00 92.44 86 PHE A N 1
ATOM 678 C CA . PHE A 1 86 ? 7.774 -8.490 -2.254 1.00 92.44 86 PHE A CA 1
ATOM 679 C C . PHE A 1 86 ? 9.199 -8.107 -2.698 1.00 92.44 86 PHE A C 1
ATOM 681 O O . PHE A 1 86 ? 9.950 -8.909 -3.259 1.00 92.44 86 PHE A O 1
ATOM 688 N N . ILE A 1 87 ? 9.585 -6.841 -2.520 1.00 90.44 87 ILE A N 1
ATOM 689 C CA . ILE A 1 87 ? 10.959 -6.400 -2.787 1.00 90.44 87 ILE A CA 1
ATOM 690 C C . ILE A 1 87 ? 11.868 -6.956 -1.683 1.00 90.44 87 ILE A C 1
ATOM 692 O O . ILE A 1 87 ? 11.795 -6.533 -0.537 1.00 90.44 87 ILE A O 1
ATOM 696 N N . ASN A 1 88 ? 12.769 -7.877 -2.037 1.00 83.94 88 ASN A N 1
ATOM 697 C CA . ASN A 1 88 ? 13.646 -8.556 -1.070 1.00 83.94 88 ASN A CA 1
ATOM 698 C C . ASN A 1 88 ? 14.552 -7.611 -0.267 1.00 83.94 88 ASN A C 1
ATOM 700 O O . ASN A 1 88 ? 14.963 -7.937 0.845 1.00 83.94 88 ASN A O 1
ATOM 704 N N . ARG A 1 89 ? 14.944 -6.475 -0.855 1.00 90.69 89 ARG A N 1
ATOM 705 C CA . ARG A 1 89 ? 15.861 -5.523 -0.229 1.00 90.69 89 ARG A CA 1
ATOM 706 C C . ARG A 1 89 ? 15.484 -4.093 -0.570 1.00 90.69 89 ARG A C 1
ATOM 708 O O . ARG A 1 89 ? 15.565 -3.689 -1.729 1.00 90.69 89 ARG A O 1
ATOM 715 N N . ILE A 1 90 ? 15.141 -3.336 0.461 1.00 92.81 90 ILE A N 1
ATOM 716 C CA . ILE A 1 90 ? 14.860 -1.907 0.379 1.00 92.81 90 ILE A CA 1
ATOM 717 C C . ILE A 1 90 ? 16.120 -1.148 0.805 1.00 92.81 90 ILE A C 1
ATOM 719 O O . ILE A 1 90 ? 16.717 -1.448 1.838 1.00 92.81 90 ILE A O 1
ATOM 723 N N . TYR A 1 91 ? 16.571 -0.218 -0.031 1.00 93.31 91 TYR A N 1
ATOM 724 C CA . TYR A 1 91 ? 17.771 0.590 0.195 1.00 93.31 91 TYR A CA 1
ATOM 725 C C . TYR A 1 91 ? 17.450 1.995 0.702 1.00 93.31 91 TYR A C 1
ATOM 727 O O . TYR A 1 91 ? 18.284 2.580 1.387 1.00 93.31 91 TYR A O 1
ATOM 735 N N . ASP A 1 92 ? 16.273 2.511 0.353 1.00 93.81 92 ASP A N 1
ATOM 736 C CA . ASP A 1 92 ? 15.746 3.798 0.800 1.00 93.81 92 ASP A CA 1
ATOM 737 C C . ASP A 1 92 ? 14.241 3.643 1.052 1.00 93.81 92 ASP A C 1
ATOM 739 O O . ASP A 1 92 ? 13.416 3.769 0.148 1.00 93.81 92 ASP A O 1
ATOM 743 N N . SER A 1 93 ? 13.893 3.242 2.274 1.00 93.62 93 SER A N 1
ATOM 744 C CA . SER A 1 93 ? 12.514 2.940 2.665 1.00 93.62 93 SER A CA 1
ATOM 745 C C . SER A 1 93 ? 11.649 4.194 2.743 1.00 93.62 93 SER A C 1
ATOM 747 O O . SER A 1 93 ? 10.478 4.143 2.367 1.00 93.62 93 SER A O 1
ATOM 749 N N . HIS A 1 94 ? 12.227 5.320 3.162 1.00 95.38 94 HIS A N 1
ATOM 750 C CA . HIS A 1 94 ? 11.517 6.590 3.265 1.00 95.38 94 HIS A CA 1
ATOM 751 C C . HIS A 1 94 ? 11.158 7.148 1.881 1.00 95.38 94 HIS A C 1
ATOM 753 O O . HIS A 1 94 ? 10.035 7.600 1.678 1.00 95.38 94 HIS A O 1
ATOM 759 N N . ALA A 1 95 ? 12.053 7.060 0.889 1.00 95.44 95 ALA A N 1
ATOM 760 C CA . ALA A 1 95 ? 11.720 7.475 -0.477 1.00 95.44 95 ALA A CA 1
ATOM 761 C C . ALA A 1 95 ? 10.549 6.667 -1.068 1.00 95.44 95 ALA A C 1
ATOM 763 O O . ALA A 1 95 ? 9.676 7.231 -1.727 1.00 95.44 95 ALA A O 1
ATOM 764 N N . LEU A 1 96 ? 10.503 5.355 -0.810 1.00 95.56 96 LEU A N 1
ATOM 765 C CA . LEU A 1 96 ? 9.391 4.493 -1.226 1.00 95.56 96 LEU A CA 1
ATOM 766 C C . LEU A 1 96 ? 8.081 4.874 -0.524 1.00 95.56 96 LEU A C 1
ATOM 768 O O . LEU A 1 96 ? 7.037 4.918 -1.170 1.00 95.56 96 LEU A O 1
ATOM 772 N N . PHE A 1 97 ? 8.139 5.178 0.773 1.00 96.44 97 PHE A N 1
ATOM 773 C CA . PHE A 1 97 ? 6.992 5.657 1.541 1.00 96.44 97 PHE A CA 1
ATOM 774 C C . PHE A 1 97 ? 6.414 6.954 0.983 1.00 96.44 97 PHE A C 1
ATOM 776 O O . PHE A 1 97 ? 5.230 6.979 0.645 1.00 96.44 97 PHE A O 1
ATOM 783 N N . CYS A 1 98 ? 7.251 7.983 0.815 1.00 96.56 98 CYS A N 1
ATOM 784 C CA . CYS A 1 98 ? 6.852 9.251 0.205 1.00 96.56 98 CYS A CA 1
ATOM 785 C C . CYS A 1 98 ? 6.197 9.008 -1.154 1.00 96.56 98 CYS A C 1
ATOM 787 O O . CYS A 1 98 ? 5.083 9.453 -1.400 1.00 96.56 98 CYS A O 1
ATOM 789 N N . SER A 1 99 ? 6.834 8.198 -2.002 1.00 96.00 99 SER A N 1
ATOM 790 C CA . SER A 1 99 ? 6.325 7.920 -3.341 1.00 96.00 99 SER A CA 1
ATOM 791 C C . SER A 1 99 ? 4.929 7.278 -3.348 1.00 96.00 99 SER A C 1
ATOM 793 O O . SER A 1 99 ? 4.169 7.534 -4.279 1.00 96.00 99 SER A O 1
ATOM 795 N N . VAL A 1 100 ? 4.567 6.483 -2.327 1.00 96.12 100 VAL A N 1
ATOM 796 C CA . VAL A 1 100 ? 3.221 5.898 -2.160 1.00 96.12 100 VAL A CA 1
ATOM 797 C C . VAL A 1 100 ? 2.222 6.911 -1.598 1.00 96.12 100 VAL A C 1
ATOM 799 O O . VAL A 1 100 ? 1.144 7.075 -2.167 1.00 96.12 100 VAL A O 1
ATOM 802 N N . PHE A 1 101 ? 2.547 7.554 -0.4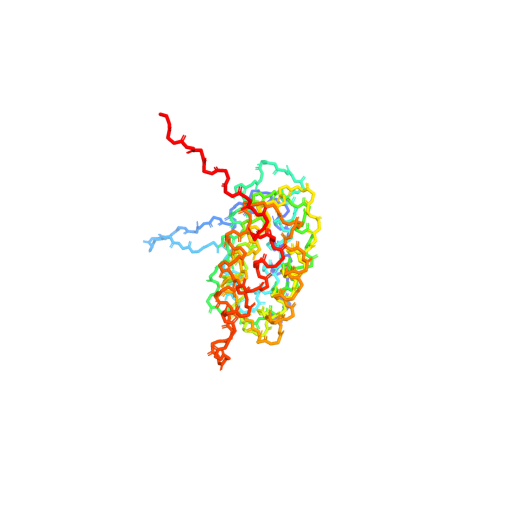74 1.00 95.25 101 PHE A N 1
ATOM 803 C CA . PHE A 1 101 ? 1.584 8.339 0.309 1.00 95.25 101 PHE A CA 1
ATOM 804 C C . PHE A 1 101 ? 1.456 9.805 -0.127 1.00 95.25 101 PHE A C 1
ATOM 806 O O . PHE A 1 101 ? 0.454 10.438 0.191 1.00 95.25 101 PHE A O 1
ATOM 813 N N . GLU A 1 102 ? 2.400 10.341 -0.906 1.00 94.19 102 GLU A N 1
ATOM 814 C CA . GLU A 1 102 ? 2.274 11.673 -1.524 1.00 94.19 102 GLU A CA 1
ATOM 815 C C . GLU A 1 102 ? 1.333 11.673 -2.745 1.00 94.19 102 GLU A C 1
ATOM 817 O O . GLU A 1 102 ? 1.021 12.729 -3.294 1.00 94.19 102 GLU A O 1
ATOM 822 N N . ARG A 1 103 ? 0.857 10.497 -3.179 1.00 93.19 103 ARG A N 1
ATOM 823 C CA . ARG A 1 103 ? -0.080 10.348 -4.301 1.00 93.19 103 ARG A CA 1
ATOM 824 C C . ARG A 1 103 ? -1.512 10.573 -3.852 1.00 93.19 103 ARG A C 1
ATOM 826 O O . ARG A 1 103 ? -1.924 10.135 -2.779 1.00 93.19 103 ARG A O 1
ATOM 833 N N . GLU A 1 104 ? -2.328 11.136 -4.737 1.00 89.88 104 GLU A N 1
ATOM 834 C CA . GLU A 1 104 ? -3.761 11.338 -4.495 1.00 89.88 104 GLU A CA 1
ATOM 835 C C . GLU A 1 104 ? -4.566 10.037 -4.703 1.00 89.88 104 GLU A C 1
ATOM 837 O O . GLU A 1 104 ? -5.535 9.994 -5.464 1.00 89.88 104 GLU A O 1
ATOM 842 N N . ILE A 1 105 ? -4.178 8.952 -4.018 1.00 91.62 105 ILE A N 1
ATOM 843 C CA . ILE A 1 105 ? -4.759 7.606 -4.185 1.00 91.62 105 ILE A CA 1
ATOM 844 C C . ILE A 1 105 ? -6.268 7.562 -3.912 1.00 91.62 105 ILE A C 1
ATOM 846 O O . ILE A 1 105 ? -6.973 6.693 -4.419 1.00 91.62 105 ILE A O 1
ATOM 850 N N . GLU A 1 106 ? -6.794 8.513 -3.136 1.00 87.94 106 GLU A N 1
ATOM 851 C CA . GLU A 1 106 ? -8.227 8.655 -2.863 1.00 87.94 106 GLU A CA 1
ATOM 852 C C . GLU A 1 106 ? -9.045 8.942 -4.138 1.00 87.94 106 GLU A C 1
ATOM 854 O O . GLU A 1 106 ? -10.218 8.568 -4.203 1.00 87.94 106 GLU A O 1
ATOM 859 N N . GLN A 1 107 ? -8.429 9.570 -5.149 1.00 89.00 107 GLN A N 1
ATOM 860 C CA . GLN A 1 107 ? -9.055 9.906 -6.434 1.00 89.00 107 GLN A CA 1
ATOM 861 C C . GLN A 1 107 ? -8.970 8.771 -7.462 1.00 89.00 107 GLN A C 1
ATOM 863 O O . GLN A 1 107 ? -9.572 8.855 -8.534 1.00 89.00 107 GLN A O 1
ATOM 868 N N . TRP A 1 108 ? -8.205 7.721 -7.166 1.00 92.62 108 TRP A N 1
ATOM 869 C CA . TRP A 1 108 ? -7.985 6.615 -8.087 1.00 92.62 108 TRP A CA 1
ATOM 870 C C . TRP A 1 108 ? -9.216 5.715 -8.186 1.00 92.62 108 TRP A C 1
ATOM 872 O O . TRP A 1 108 ? -10.126 5.755 -7.351 1.00 92.62 108 TRP A O 1
ATOM 882 N N . THR A 1 109 ? -9.244 4.862 -9.212 1.00 93.44 109 THR A N 1
ATOM 883 C CA . THR A 1 109 ? -10.316 3.871 -9.335 1.00 93.44 109 THR A CA 1
ATOM 884 C C . THR A 1 109 ? -10.322 2.954 -8.103 1.00 93.44 109 THR A C 1
ATOM 886 O O . THR A 1 109 ? -9.246 2.545 -7.656 1.00 93.44 109 THR A O 1
ATOM 889 N N . PRO A 1 110 ? -11.499 2.612 -7.535 1.00 94.69 110 PRO A N 1
ATOM 890 C CA . PRO A 1 110 ? -11.569 1.837 -6.297 1.00 94.69 110 PRO A CA 1
ATOM 891 C C . PRO A 1 110 ? -10.767 0.541 -6.336 1.00 94.69 110 PRO A C 1
ATOM 893 O O . PRO A 1 110 ? -10.062 0.227 -5.387 1.00 94.69 110 PRO A O 1
ATOM 896 N N . GLU A 1 111 ? -10.820 -0.175 -7.457 1.00 94.44 111 GLU A N 1
ATOM 897 C CA . GLU A 1 111 ? -10.115 -1.442 -7.641 1.00 94.44 111 GLU A CA 1
ATOM 898 C C . GLU A 1 111 ? -8.594 -1.282 -7.480 1.00 94.44 111 GLU A C 1
ATOM 900 O O . GLU A 1 111 ? -7.981 -1.957 -6.652 1.00 94.44 111 GLU A O 1
ATOM 905 N N . VAL A 1 112 ? -7.996 -0.322 -8.193 1.00 95.88 112 VAL A N 1
ATOM 906 C CA . VAL A 1 112 ? -6.548 -0.077 -8.157 1.00 95.88 112 VAL A CA 1
ATOM 907 C C . VAL A 1 112 ? -6.121 0.527 -6.823 1.00 95.88 112 VAL A C 1
ATOM 909 O O . VAL A 1 112 ? -5.124 0.092 -6.247 1.00 95.88 112 VAL A O 1
ATOM 912 N N . ARG A 1 113 ? -6.886 1.492 -6.297 1.00 95.69 113 ARG A N 1
ATOM 913 C CA . ARG A 1 113 ? -6.647 2.096 -4.978 1.00 95.69 113 ARG A CA 1
ATOM 914 C C . ARG A 1 113 ? -6.606 1.027 -3.892 1.00 95.69 113 ARG A C 1
ATOM 916 O O . ARG A 1 113 ? -5.638 0.947 -3.139 1.00 95.69 113 ARG A O 1
ATOM 923 N N . ASN A 1 114 ? -7.651 0.206 -3.814 1.00 96.75 114 ASN A N 1
ATOM 924 C CA . ASN A 1 114 ? -7.779 -0.817 -2.784 1.00 96.75 114 ASN A CA 1
ATOM 925 C C . ASN A 1 114 ? -6.661 -1.867 -2.942 1.00 96.75 114 ASN A C 1
ATOM 927 O O . ASN A 1 114 ? -6.064 -2.271 -1.947 1.00 96.75 114 ASN A O 1
ATOM 931 N N . SER A 1 115 ? -6.311 -2.241 -4.182 1.00 96.88 115 SER A N 1
ATOM 932 C CA . SER A 1 115 ? -5.195 -3.154 -4.469 1.00 96.88 115 SER A CA 1
ATOM 933 C C . SER A 1 115 ? -3.840 -2.606 -4.003 1.00 96.88 115 SER A C 1
ATOM 935 O O . SER A 1 115 ? -3.075 -3.333 -3.360 1.00 96.88 115 SER A O 1
ATOM 937 N N . LEU A 1 116 ? -3.550 -1.324 -4.265 1.00 97.50 116 LEU A N 1
ATOM 938 C CA . LEU A 1 116 ? -2.319 -0.681 -3.803 1.00 97.50 116 LEU A CA 1
ATOM 939 C C . LEU A 1 116 ? -2.273 -0.641 -2.272 1.00 97.50 116 LEU A C 1
ATOM 941 O O . LEU A 1 116 ? -1.284 -1.084 -1.693 1.00 97.50 116 LEU A O 1
ATOM 945 N N . ILE A 1 117 ? -3.352 -0.186 -1.621 1.00 97.62 117 ILE A N 1
ATOM 946 C CA . ILE A 1 117 ? -3.438 -0.103 -0.153 1.00 97.62 117 ILE A CA 1
ATOM 947 C C . ILE A 1 117 ? -3.187 -1.474 0.482 1.00 97.62 117 ILE A C 1
ATOM 949 O O . ILE A 1 117 ? -2.346 -1.598 1.370 1.00 97.62 117 ILE A O 1
ATOM 953 N N . SER A 1 118 ? -3.866 -2.522 0.010 1.00 96.62 118 SER A N 1
ATOM 954 C CA . SER A 1 118 ? -3.678 -3.881 0.532 1.00 96.62 118 SER A CA 1
ATOM 955 C C . SER A 1 118 ? -2.274 -4.441 0.287 1.00 96.62 118 SER A C 1
ATOM 957 O O . SER A 1 118 ? -1.854 -5.338 1.012 1.00 96.62 118 SER A O 1
ATOM 959 N N . SER A 1 119 ? -1.537 -3.907 -0.691 1.00 96.69 119 SER A N 1
ATOM 960 C CA . SER A 1 119 ? -0.164 -4.318 -1.003 1.00 96.69 119 SER A CA 1
ATOM 961 C C . SER A 1 119 ? 0.898 -3.589 -0.167 1.00 96.69 119 SER A C 1
ATOM 963 O O . SER A 1 119 ? 2.042 -4.036 -0.136 1.00 96.69 119 SER A O 1
ATOM 965 N N . ILE A 1 120 ? 0.555 -2.506 0.546 1.00 96.62 120 ILE A N 1
ATOM 966 C CA . ILE A 1 120 ? 1.503 -1.714 1.359 1.00 96.62 120 ILE A CA 1
ATOM 967 C C . ILE A 1 120 ? 2.369 -2.571 2.301 1.00 96.62 120 ILE A C 1
ATOM 969 O O . ILE A 1 120 ? 3.581 -2.353 2.315 1.00 96.62 120 ILE A O 1
ATOM 973 N N . PRO A 1 121 ? 1.833 -3.563 3.044 1.00 94.81 121 PRO A N 1
ATOM 974 C CA . PRO A 1 121 ? 2.649 -4.385 3.944 1.00 94.81 121 PRO A CA 1
ATOM 975 C C . PRO A 1 121 ? 3.742 -5.192 3.230 1.00 94.81 121 PRO A C 1
ATOM 977 O O . PRO A 1 121 ? 4.753 -5.542 3.834 1.00 94.81 121 PRO A O 1
ATOM 980 N N . GLU A 1 122 ? 3.549 -5.486 1.944 1.00 94.75 122 GLU A N 1
ATOM 981 C CA . GLU A 1 122 ? 4.500 -6.224 1.108 1.00 94.75 122 GLU A CA 1
ATOM 982 C C . GLU A 1 122 ? 5.516 -5.306 0.414 1.00 94.75 122 GLU A C 1
ATOM 984 O O . GLU A 1 122 ? 6.558 -5.772 -0.050 1.00 94.75 122 GLU A O 1
ATOM 989 N N . VAL A 1 123 ? 5.190 -4.016 0.310 1.00 93.69 123 VAL A N 1
ATOM 990 C CA . VAL A 1 123 ? 6.011 -2.973 -0.315 1.00 93.69 123 VAL A CA 1
ATOM 991 C C . VAL A 1 123 ? 6.923 -2.313 0.722 1.00 93.69 123 VAL A C 1
ATOM 993 O O . VAL A 1 123 ? 8.108 -2.115 0.466 1.00 93.69 123 VAL A O 1
ATOM 996 N N . LEU A 1 124 ? 6.382 -1.984 1.899 1.00 92.81 124 LEU A N 1
ATOM 997 C CA . LEU A 1 124 ? 7.073 -1.285 2.981 1.00 92.81 124 LEU A CA 1
ATOM 998 C C . LEU A 1 124 ? 7.396 -2.265 4.112 1.00 92.81 124 LEU A C 1
ATOM 1000 O O . LEU A 1 124 ? 6.631 -2.439 5.060 1.00 92.81 124 LEU A O 1
ATOM 1004 N N . THR A 1 125 ? 8.543 -2.931 4.006 1.00 89.81 125 THR A N 1
ATOM 1005 C CA . THR A 1 125 ? 8.956 -3.967 4.968 1.00 89.81 125 THR A CA 1
ATOM 1006 C C . THR A 1 125 ? 9.831 -3.442 6.113 1.00 89.81 125 THR A C 1
ATOM 1008 O O . THR A 1 125 ? 10.112 -4.184 7.052 1.00 89.81 125 THR A O 1
ATOM 1011 N N . ASP A 1 126 ? 10.308 -2.196 6.037 1.00 90.38 126 ASP A N 1
ATOM 1012 C CA . ASP A 1 126 ? 11.150 -1.579 7.069 1.00 90.38 126 ASP A CA 1
ATOM 1013 C C . ASP A 1 126 ? 10.300 -1.110 8.253 1.00 90.38 126 ASP A C 1
ATOM 1015 O O . ASP A 1 126 ? 9.361 -0.337 8.075 1.00 90.38 126 ASP A O 1
ATOM 1019 N N . VAL A 1 127 ? 10.648 -1.552 9.464 1.00 87.75 127 VAL A N 1
ATOM 1020 C CA . VAL A 1 127 ? 9.891 -1.263 10.691 1.00 87.75 127 VAL A CA 1
ATOM 1021 C C . VAL A 1 127 ? 9.710 0.236 10.929 1.00 87.75 127 VAL A C 1
ATOM 1023 O O . VAL A 1 127 ? 8.633 0.635 11.357 1.00 87.75 127 VAL A O 1
ATOM 1026 N N . SER A 1 128 ? 10.722 1.063 10.648 1.00 86.62 128 SER A N 1
ATOM 1027 C CA . SER A 1 128 ? 10.643 2.510 10.904 1.00 86.62 128 SER A CA 1
ATOM 1028 C C . SER A 1 128 ? 9.523 3.159 10.087 1.00 86.62 128 SER A C 1
ATOM 1030 O O . SER A 1 128 ? 8.624 3.792 10.634 1.00 86.62 128 SER A O 1
ATOM 1032 N N . VAL A 1 129 ? 9.506 2.867 8.791 1.00 91.56 129 VAL A N 1
ATOM 1033 C CA . VAL A 1 129 ? 8.523 3.364 7.829 1.00 91.56 129 VAL A CA 1
ATOM 1034 C C . VAL A 1 129 ? 7.149 2.712 7.995 1.00 91.56 129 VAL A C 1
ATOM 1036 O O . VAL A 1 129 ? 6.129 3.337 7.713 1.00 91.56 129 VAL A O 1
ATOM 1039 N N . GLN A 1 130 ? 7.078 1.470 8.483 1.00 91.75 130 GLN A N 1
ATOM 1040 C CA . GLN A 1 130 ? 5.793 0.838 8.797 1.00 91.75 130 GLN A CA 1
ATOM 1041 C C . GLN A 1 130 ? 5.012 1.612 9.863 1.00 91.75 130 GLN A C 1
ATOM 1043 O O . GLN A 1 130 ? 3.787 1.665 9.780 1.00 91.75 130 GLN A O 1
ATOM 1048 N N . LEU A 1 131 ? 5.690 2.233 10.833 1.00 91.44 131 LEU A N 1
ATOM 1049 C CA . LEU A 1 131 ? 5.026 3.047 11.852 1.00 91.44 131 LEU A CA 1
ATOM 1050 C C . LEU A 1 131 ? 4.388 4.302 11.245 1.00 91.44 131 LEU A C 1
ATOM 1052 O O . LEU A 1 131 ? 3.245 4.619 11.573 1.00 91.44 131 LEU A O 1
ATOM 1056 N N . GLU A 1 132 ? 5.085 4.964 10.322 1.00 93.31 132 GLU A N 1
ATOM 1057 C CA . GLU A 1 132 ? 4.558 6.108 9.567 1.00 93.31 132 GLU A CA 1
ATOM 1058 C C . GLU A 1 132 ? 3.387 5.682 8.664 1.00 93.31 132 GLU A C 1
ATOM 1060 O O . GLU A 1 132 ? 2.319 6.293 8.684 1.00 93.31 132 GLU A O 1
ATOM 1065 N N . ALA A 1 133 ? 3.522 4.552 7.961 1.00 95.19 133 ALA A N 1
ATOM 1066 C CA . ALA A 1 133 ? 2.455 3.982 7.138 1.00 95.19 133 ALA A CA 1
ATOM 1067 C C . ALA A 1 133 ? 1.205 3.632 7.955 1.00 95.19 133 ALA A C 1
ATOM 1069 O O . ALA A 1 133 ? 0.084 3.841 7.493 1.00 95.19 133 ALA A O 1
ATOM 1070 N N . VAL A 1 134 ? 1.369 3.129 9.183 1.00 94.75 134 VAL A N 1
ATOM 1071 C CA . VAL A 1 134 ? 0.243 2.893 10.093 1.00 94.75 134 VAL A CA 1
ATOM 1072 C C . VAL A 1 134 ? -0.473 4.198 10.426 1.00 94.75 134 VAL A C 1
ATOM 1074 O O . VAL A 1 134 ? -1.700 4.206 10.415 1.00 94.75 134 VAL A O 1
ATOM 1077 N N . GLN A 1 135 ? 0.243 5.292 10.688 1.00 93.25 135 GLN A N 1
ATOM 1078 C CA . GLN A 1 135 ? -0.378 6.586 10.996 1.00 93.25 135 GLN A CA 1
ATOM 1079 C C . GLN A 1 135 ? -1.187 7.128 9.808 1.00 93.25 135 GLN A C 1
ATOM 1081 O O . GLN A 1 135 ? -2.347 7.511 9.984 1.00 93.25 135 GLN A O 1
ATOM 1086 N N . GLU A 1 136 ? -0.628 7.081 8.596 1.00 95.00 136 GLU A N 1
ATOM 1087 C CA . GLU A 1 136 ? -1.332 7.499 7.376 1.00 95.00 136 GLU A CA 1
ATOM 1088 C C . GLU A 1 136 ? -2.575 6.640 7.108 1.00 95.00 136 GLU A C 1
ATOM 1090 O O . GLU A 1 136 ? -3.665 7.156 6.852 1.00 95.00 136 GLU A O 1
ATOM 1095 N N . LEU A 1 137 ? -2.462 5.317 7.257 1.00 95.62 137 LEU A N 1
ATOM 1096 C CA . LEU A 1 137 ? -3.587 4.397 7.087 1.00 95.62 137 LEU A CA 1
ATOM 1097 C C . LEU A 1 137 ? -4.671 4.584 8.157 1.00 95.62 137 LEU A C 1
ATOM 1099 O O . LEU A 1 137 ? -5.858 4.513 7.846 1.00 95.62 137 LEU A O 1
ATOM 1103 N N . GLN A 1 138 ? -4.300 4.857 9.408 1.00 94.19 138 GLN A N 1
ATOM 1104 C CA . GLN A 1 138 ? -5.263 5.192 10.461 1.00 94.19 138 GLN A CA 1
ATOM 1105 C C . GLN A 1 138 ? -5.993 6.502 10.155 1.00 94.19 138 GLN A C 1
ATOM 1107 O O . GLN A 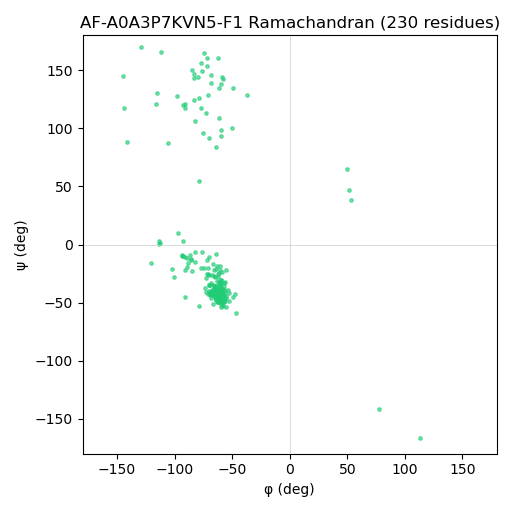1 138 ? -7.211 6.572 10.334 1.00 94.19 138 GLN A O 1
ATOM 1112 N N . SER A 1 139 ? -5.277 7.512 9.648 1.00 92.88 139 SER A N 1
ATOM 1113 C CA . SER A 1 139 ? -5.885 8.754 9.165 1.00 92.88 139 SER A CA 1
ATOM 1114 C C . SER A 1 139 ? -6.893 8.458 8.054 1.00 92.88 139 SER A C 1
ATOM 1116 O O . SER A 1 139 ? -8.049 8.866 8.153 1.00 92.88 139 SER A O 1
ATOM 1118 N N . LEU A 1 140 ? -6.498 7.674 7.047 1.00 93.38 140 LEU A N 1
ATOM 1119 C CA . LEU A 1 140 ? -7.349 7.298 5.918 1.00 93.38 140 LEU A CA 1
ATOM 1120 C C . LEU A 1 140 ? -8.597 6.507 6.347 1.00 93.38 140 LEU A C 1
ATOM 1122 O O . LEU A 1 140 ? -9.678 6.742 5.812 1.00 93.38 140 LEU A O 1
ATOM 1126 N N . LEU A 1 141 ? -8.488 5.622 7.345 1.00 93.81 141 LEU A N 1
ATOM 1127 C CA . LEU A 1 141 ? -9.626 4.857 7.874 1.00 93.81 141 LEU A CA 1
ATOM 1128 C C . LEU A 1 141 ? -10.728 5.760 8.452 1.00 93.81 141 LEU A C 1
ATOM 1130 O O . LEU A 1 141 ? -11.916 5.440 8.350 1.00 93.81 141 LEU A O 1
ATOM 1134 N N . LEU A 1 142 ? -10.323 6.860 9.091 1.00 91.12 142 LEU A N 1
ATOM 1135 C CA . LEU A 1 142 ? -11.210 7.795 9.785 1.00 91.12 142 LEU A CA 1
ATOM 1136 C C . LEU A 1 142 ? -11.739 8.916 8.877 1.00 91.12 142 LEU A C 1
ATOM 1138 O O . LEU A 1 142 ? -12.653 9.634 9.284 1.00 91.12 142 LEU A O 1
ATOM 1142 N N . ARG A 1 143 ? -11.185 9.077 7.670 1.00 90.25 143 ARG A N 1
ATOM 1143 C CA . ARG A 1 143 ? -11.641 10.059 6.678 1.00 90.25 143 ARG A CA 1
ATOM 1144 C C . ARG A 1 143 ? -12.919 9.607 5.968 1.00 90.25 143 ARG A C 1
ATOM 1146 O O . ARG A 1 143 ? -13.225 8.418 5.846 1.00 90.25 143 ARG A O 1
ATOM 1153 N N . ASP A 1 144 ? -13.644 10.592 5.448 1.00 86.38 144 ASP A N 1
ATOM 1154 C CA . ASP A 1 144 ? -14.821 10.366 4.614 1.00 86.38 144 ASP A CA 1
ATOM 1155 C C . ASP A 1 144 ? -14.398 10.085 3.166 1.00 86.38 144 ASP A C 1
ATOM 1157 O O . ASP A 1 144 ? -14.005 10.981 2.418 1.00 86.38 144 ASP A O 1
ATOM 1161 N N . VAL A 1 145 ? -14.502 8.820 2.757 1.00 87.38 145 VAL A N 1
ATOM 1162 C CA . VAL A 1 145 ? -14.200 8.377 1.391 1.00 87.38 145 VAL A CA 1
ATOM 1163 C C . VAL A 1 145 ? -15.472 8.444 0.544 1.00 87.38 145 VAL A C 1
ATOM 1165 O O . VAL A 1 145 ? -16.461 7.780 0.842 1.00 87.38 145 VAL A O 1
ATOM 1168 N N . LYS A 1 146 ? -15.456 9.230 -0.539 1.00 87.06 146 LYS A N 1
ATOM 1169 C CA . LYS A 1 146 ? -16.648 9.447 -1.385 1.00 87.06 146 LYS A CA 1
ATOM 1170 C C . LYS A 1 146 ? -17.011 8.248 -2.262 1.00 87.06 146 LYS A C 1
ATOM 1172 O O . LYS A 1 146 ? -18.189 8.003 -2.501 1.00 87.06 146 LYS A O 1
ATOM 1177 N N . VAL A 1 147 ? -16.009 7.541 -2.784 1.00 88.69 147 VAL A N 1
ATOM 1178 C CA . VAL A 1 147 ? -16.190 6.462 -3.767 1.00 88.69 147 VAL A CA 1
ATOM 1179 C C . VAL A 1 147 ? -15.739 5.143 -3.159 1.00 88.69 147 VAL A C 1
ATOM 1181 O O . VAL A 1 147 ? -14.571 5.010 -2.791 1.00 88.69 147 VAL A O 1
ATOM 1184 N N . ASP A 1 148 ? -16.654 4.174 -3.091 1.00 92.38 148 ASP A N 1
ATOM 1185 C CA . ASP A 1 148 ? -16.428 2.864 -2.465 1.00 92.38 148 ASP A CA 1
ATOM 1186 C C . ASP A 1 148 ? -15.815 2.983 -1.047 1.00 92.38 148 ASP A C 1
ATOM 1188 O O . ASP A 1 148 ? -14.657 2.612 -0.826 1.00 92.38 148 ASP A O 1
ATOM 1192 N N . PRO A 1 149 ? -16.554 3.567 -0.081 1.00 91.94 149 PRO A N 1
ATOM 1193 C CA . PRO A 1 149 ? -16.062 3.745 1.285 1.00 91.94 149 PRO A CA 1
ATOM 1194 C C . PRO A 1 149 ? -15.782 2.412 1.981 1.00 91.94 149 PRO A C 1
ATOM 1196 O O . PRO A 1 149 ? -14.772 2.287 2.672 1.00 91.94 149 PRO A O 1
ATOM 1199 N N . VAL A 1 150 ? -16.642 1.410 1.773 1.00 93.88 150 VAL A N 1
ATOM 1200 C CA . VAL A 1 150 ? -16.510 0.089 2.397 1.00 93.88 150 VAL A CA 1
ATOM 1201 C C . VAL A 1 150 ? -15.265 -0.627 1.876 1.00 93.88 150 VAL A C 1
ATOM 1203 O O . VAL A 1 150 ? -14.429 -1.034 2.679 1.00 93.88 150 VAL A O 1
ATOM 1206 N N . GLY A 1 151 ? -15.076 -0.730 0.554 1.00 95.38 151 GLY A N 1
ATOM 1207 C CA . GLY A 1 151 ? -13.903 -1.399 -0.013 1.00 95.38 151 GLY A CA 1
ATOM 1208 C C . GLY A 1 151 ? -12.587 -0.711 0.356 1.00 95.38 151 GLY A C 1
ATOM 1209 O O . GLY A 1 151 ? -11.633 -1.390 0.737 1.00 95.38 151 GLY A O 1
ATOM 1210 N N . CYS A 1 152 ? -12.555 0.629 0.356 1.00 95.69 152 CYS A N 1
ATOM 1211 C CA . CYS A 1 152 ? -11.393 1.392 0.823 1.00 95.69 152 CYS A CA 1
ATOM 1212 C C . CYS A 1 152 ? -11.044 1.056 2.276 1.00 95.69 152 CYS A C 1
ATOM 1214 O O . CYS A 1 152 ? -9.917 0.669 2.587 1.00 95.69 152 CYS A O 1
ATOM 1216 N N . LYS A 1 153 ? -12.029 1.155 3.176 1.00 95.44 153 LYS A N 1
ATOM 1217 C CA . LYS A 1 153 ? -11.823 0.911 4.607 1.00 95.44 153 LYS A CA 1
ATOM 1218 C C . LYS A 1 153 ? -11.447 -0.545 4.885 1.00 95.44 153 LYS A C 1
ATOM 1220 O O . LYS A 1 153 ? -10.587 -0.779 5.729 1.00 95.44 153 LYS A O 1
ATOM 1225 N N . LEU A 1 154 ? -11.998 -1.517 4.152 1.00 96.44 154 LEU A N 1
ATOM 1226 C CA . LEU A 1 154 ? -11.563 -2.918 4.232 1.00 96.44 154 LEU A CA 1
ATOM 1227 C C . LEU A 1 154 ? -10.107 -3.098 3.796 1.00 96.44 154 LEU A C 1
ATOM 1229 O O . LEU A 1 154 ? -9.355 -3.798 4.477 1.00 96.44 154 LEU A O 1
ATOM 1233 N N . ALA A 1 155 ? -9.688 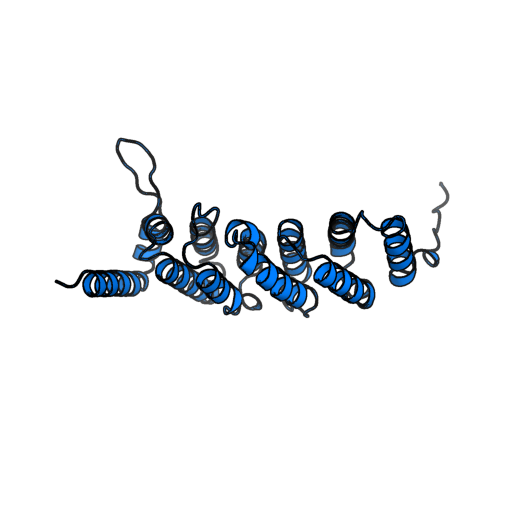-2.458 2.702 1.00 97.00 155 ALA A N 1
ATOM 1234 C CA . ALA A 1 155 ? -8.302 -2.514 2.242 1.00 97.00 155 ALA A CA 1
ATOM 1235 C C . ALA A 1 155 ? -7.343 -1.941 3.295 1.00 97.00 155 ALA A C 1
ATOM 1237 O O . ALA A 1 155 ? -6.312 -2.550 3.588 1.00 97.00 155 ALA A O 1
ATOM 1238 N N . VAL A 1 156 ? -7.725 -0.823 3.921 1.00 97.25 156 VAL A N 1
ATOM 1239 C CA . VAL A 1 156 ? -6.979 -0.194 5.018 1.00 97.25 156 VAL A CA 1
ATOM 1240 C C . VAL A 1 156 ? -6.910 -1.102 6.249 1.00 97.25 156 VAL A C 1
ATOM 1242 O O . VAL A 1 156 ? -5.824 -1.318 6.779 1.00 97.25 156 VAL A O 1
ATOM 1245 N N . ILE A 1 157 ? -8.033 -1.682 6.690 1.00 95.62 157 ILE A N 1
ATOM 1246 C CA . ILE A 1 157 ? -8.069 -2.623 7.826 1.00 95.62 157 ILE A CA 1
ATOM 1247 C C . ILE A 1 157 ? -7.167 -3.832 7.552 1.00 95.62 157 ILE A C 1
ATOM 1249 O O . ILE A 1 157 ? -6.401 -4.244 8.425 1.00 95.62 157 ILE A O 1
ATOM 1253 N N . THR A 1 158 ? -7.210 -4.363 6.328 1.00 95.31 158 THR A N 1
ATOM 1254 C CA . THR A 1 158 ? -6.367 -5.485 5.897 1.00 95.31 158 THR A CA 1
ATOM 1255 C C . THR A 1 158 ? -4.888 -5.115 5.981 1.00 95.31 158 THR A C 1
ATOM 1257 O O . THR A 1 158 ? -4.115 -5.846 6.599 1.00 95.31 158 THR A O 1
ATOM 1260 N N . ALA A 1 159 ? -4.495 -3.954 5.451 1.00 96.75 159 ALA A N 1
ATOM 1261 C CA . ALA A 1 159 ? -3.118 -3.476 5.529 1.00 96.75 159 ALA A CA 1
ATOM 1262 C C . ALA A 1 159 ? -2.662 -3.273 6.986 1.00 96.75 159 ALA A C 1
ATOM 1264 O O . ALA A 1 159 ? -1.620 -3.785 7.394 1.00 96.75 159 ALA A O 1
ATOM 1265 N N . LEU A 1 160 ? -3.483 -2.616 7.814 1.00 95.75 160 LEU A N 1
ATOM 1266 C CA . LEU A 1 160 ? -3.209 -2.425 9.240 1.00 95.75 160 LEU A CA 1
ATOM 1267 C C . LEU A 1 160 ? -3.074 -3.757 9.994 1.00 95.75 160 LEU A C 1
ATOM 1269 O O . LEU A 1 160 ? -2.282 -3.849 10.927 1.00 95.75 160 LEU A O 1
ATOM 1273 N N . SER A 1 161 ? -3.798 -4.810 9.613 1.00 93.25 161 SER A N 1
ATOM 1274 C CA . SER A 1 161 ? -3.696 -6.115 10.284 1.00 93.25 161 SER A CA 1
ATOM 1275 C C . SER A 1 161 ? -2.326 -6.794 10.123 1.00 93.25 161 SER A C 1
ATOM 1277 O O . SER A 1 161 ? -1.963 -7.640 10.943 1.00 93.25 161 SER A O 1
ATOM 1279 N N . LEU A 1 162 ? -1.571 -6.409 9.087 1.00 93.69 162 LEU A N 1
ATOM 1280 C CA . LEU A 1 162 ? -0.272 -6.981 8.728 1.00 93.69 162 LEU A CA 1
ATOM 1281 C C . LEU A 1 162 ? 0.915 -6.099 9.142 1.00 93.69 162 LEU A C 1
ATOM 1283 O O . LEU A 1 162 ? 2.028 -6.603 9.271 1.00 93.69 162 LEU A O 1
ATOM 1287 N N . LEU A 1 163 ? 0.690 -4.800 9.352 1.00 92.56 163 LEU A N 1
ATOM 1288 C CA . LEU A 1 163 ? 1.732 -3.852 9.745 1.00 92.56 163 LEU A CA 1
ATOM 1289 C C . LEU A 1 163 ? 1.992 -3.869 11.254 1.00 92.56 163 LEU A C 1
ATOM 1291 O O . LEU A 1 163 ? 1.065 -3.948 12.068 1.00 92.56 163 LEU A O 1
ATOM 1295 N N . ASN A 1 164 ? 3.264 -3.709 11.621 1.00 85.75 164 ASN A N 1
ATOM 1296 C CA . ASN A 1 164 ? 3.670 -3.509 13.008 1.00 85.75 164 ASN A CA 1
ATOM 1297 C C . ASN A 1 164 ? 3.201 -2.143 13.519 1.00 85.75 164 ASN A C 1
ATOM 1299 O O . ASN A 1 164 ? 3.159 -1.167 12.777 1.00 85.75 164 ASN A O 1
ATOM 1303 N N . SER A 1 165 ? 2.857 -2.066 14.801 1.00 84.31 165 SER A N 1
ATOM 1304 C CA . SER A 1 165 ? 2.413 -0.830 15.441 1.00 84.31 165 SER A CA 1
ATOM 1305 C C . SER A 1 165 ? 2.912 -0.777 16.871 1.00 84.31 165 SER A C 1
ATOM 1307 O O . SER A 1 165 ? 2.947 -1.794 17.562 1.00 84.31 165 SER A O 1
ATOM 1309 N N . GLU A 1 166 ? 3.240 0.421 17.339 1.00 85.38 166 GLU A N 1
ATOM 1310 C CA . GLU A 1 166 ? 3.590 0.637 18.738 1.00 85.38 166 GLU A CA 1
ATOM 1311 C C . GLU A 1 166 ? 2.360 0.525 19.650 1.00 85.38 166 GLU A C 1
ATOM 1313 O O . GLU A 1 166 ? 1.218 0.769 19.236 1.00 85.38 166 GLU A O 1
ATOM 1318 N N . ALA A 1 167 ? 2.596 0.165 20.914 1.00 83.50 167 ALA A N 1
ATOM 1319 C CA . ALA A 1 167 ? 1.540 -0.027 21.907 1.00 83.50 167 ALA A CA 1
ATOM 1320 C C . ALA A 1 167 ? 0.745 1.264 22.167 1.00 83.50 167 ALA A C 1
ATOM 1322 O O . ALA A 1 167 ? -0.484 1.237 22.217 1.00 83.50 167 ALA A O 1
ATOM 1323 N N . GLU A 1 168 ? 1.422 2.410 22.275 1.00 83.81 168 GLU A N 1
ATOM 1324 C CA . GLU A 1 168 ? 0.753 3.696 22.512 1.00 83.81 168 GLU A CA 1
ATOM 1325 C C . GLU A 1 168 ? -0.060 4.160 21.297 1.00 83.81 168 GLU A C 1
ATOM 1327 O O . GLU A 1 168 ? -1.220 4.551 21.451 1.00 83.81 168 GLU A O 1
ATOM 1332 N N . ALA A 1 169 ? 0.481 4.017 20.082 1.00 83.75 169 ALA A N 1
ATOM 1333 C CA . ALA A 1 169 ? -0.260 4.288 18.847 1.00 83.75 169 ALA A CA 1
ATOM 1334 C C . ALA A 1 169 ? -1.512 3.400 18.731 1.00 83.75 169 ALA A C 1
ATOM 1336 O O . ALA A 1 169 ? -2.584 3.857 18.339 1.00 83.75 169 ALA A O 1
ATOM 1337 N N . THR A 1 170 ? -1.408 2.138 19.153 1.00 85.50 170 THR A N 1
ATOM 1338 C CA . THR A 1 170 ? -2.534 1.196 19.176 1.00 85.50 170 THR A CA 1
ATOM 1339 C C . THR A 1 170 ? -3.631 1.627 20.150 1.00 85.50 170 THR A C 1
ATOM 1341 O O . THR A 1 170 ? -4.808 1.605 19.790 1.00 85.50 170 THR 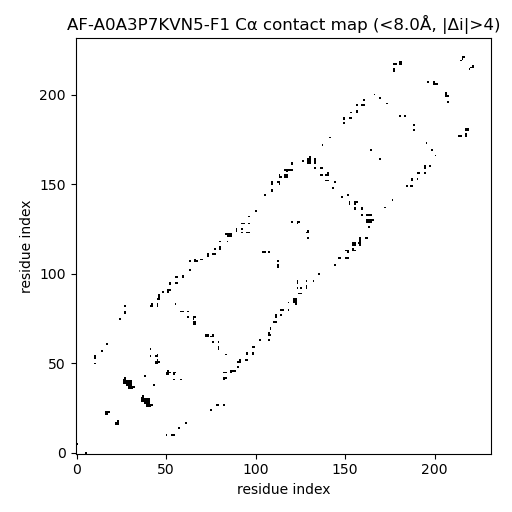A O 1
ATOM 1344 N N . LYS A 1 171 ? -3.273 2.072 21.362 1.00 86.12 171 LYS A N 1
ATOM 1345 C CA . LYS A 1 171 ? -4.245 2.586 22.344 1.00 86.12 171 LYS A CA 1
ATOM 1346 C C . LYS A 1 171 ? -4.961 3.835 21.832 1.00 86.12 171 LYS A C 1
ATOM 1348 O O . LYS A 1 171 ? -6.178 3.957 21.981 1.00 86.12 171 LYS A O 1
ATOM 1353 N N . GLN A 1 172 ? -4.221 4.761 21.220 1.00 86.88 172 GLN A N 1
ATOM 1354 C CA . GLN A 1 172 ? -4.796 5.973 20.631 1.00 86.88 172 GLN A CA 1
ATOM 1355 C C . GLN A 1 172 ? -5.759 5.635 19.489 1.00 86.88 172 GLN A C 1
ATOM 1357 O O . GLN A 1 172 ? -6.888 6.129 19.477 1.00 86.88 172 GLN A O 1
ATOM 1362 N N . PHE A 1 173 ? -5.351 4.735 18.595 1.00 89.12 173 PHE A N 1
ATOM 1363 C CA . PHE A 1 173 ? -6.186 4.225 17.515 1.00 89.12 173 PHE A CA 1
ATOM 1364 C C . PHE A 1 173 ? -7.469 3.569 18.032 1.00 89.12 173 PHE A C 1
ATOM 1366 O O . PHE A 1 173 ? -8.560 3.934 17.599 1.00 89.12 173 PHE A O 1
ATOM 1373 N N . GLN A 1 174 ? -7.364 2.662 19.009 1.00 89.00 1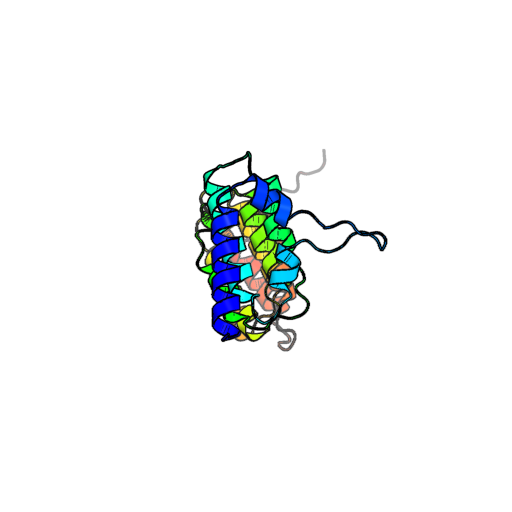74 GLN A N 1
ATOM 1374 C CA . GLN A 1 174 ? -8.524 2.020 19.628 1.00 89.00 174 GLN A CA 1
ATOM 1375 C C . GLN A 1 174 ? -9.497 3.067 20.174 1.00 89.00 174 GLN A C 1
ATOM 1377 O O . GLN A 1 174 ? -10.694 2.989 19.908 1.00 89.00 174 GLN A O 1
ATOM 1382 N N . LYS A 1 175 ? -9.001 4.085 20.885 1.00 88.19 175 LYS A N 1
ATOM 1383 C CA . LYS A 1 175 ? -9.845 5.163 21.414 1.00 88.19 175 LYS A CA 1
ATOM 1384 C C . LYS A 1 175 ? -10.573 5.925 20.300 1.00 88.19 175 LYS A C 1
ATOM 1386 O O . LYS A 1 175 ? -11.773 6.159 20.422 1.00 88.19 175 LYS A O 1
ATOM 1391 N N . GLN A 1 176 ? -9.876 6.294 19.224 1.00 90.12 176 GLN A N 1
ATOM 1392 C CA . GLN A 1 176 ? -10.465 7.020 18.090 1.00 90.12 176 GLN A CA 1
ATOM 1393 C C . GLN A 1 176 ? -11.521 6.184 17.355 1.00 90.12 176 GLN A C 1
ATOM 1395 O O . GLN A 1 176 ? -12.611 6.677 17.050 1.00 90.12 176 GLN A O 1
ATOM 1400 N N . VAL A 1 177 ? -11.234 4.901 17.126 1.00 91.00 177 VAL A N 1
ATOM 1401 C CA . VAL A 1 177 ? -12.176 3.961 16.515 1.00 91.00 177 VAL A CA 1
ATOM 1402 C C . VAL A 1 177 ? -13.403 3.770 17.402 1.00 91.00 177 VAL A C 1
ATOM 1404 O O . VAL A 1 177 ? -14.519 3.901 16.917 1.00 91.00 177 VAL A O 1
ATOM 1407 N N . MET A 1 178 ? -13.240 3.550 18.710 1.00 89.38 178 MET A N 1
ATOM 1408 C CA . MET A 1 178 ? -14.372 3.370 19.632 1.00 89.38 178 MET A CA 1
ATOM 1409 C C . MET A 1 178 ? -15.303 4.582 19.681 1.00 89.38 178 MET A C 1
ATOM 1411 O O . MET A 1 178 ? -16.516 4.417 19.807 1.00 89.38 178 MET A O 1
ATOM 1415 N N . GLN A 1 179 ? -14.755 5.795 19.561 1.00 88.75 179 GLN A N 1
ATOM 1416 C CA . GLN A 1 179 ? -15.535 7.037 19.511 1.00 88.75 179 GLN A CA 1
ATOM 1417 C C . GLN A 1 179 ? -16.330 7.196 18.209 1.00 88.75 179 GLN A C 1
ATOM 1419 O O . GLN A 1 179 ? -17.342 7.895 18.184 1.00 88.75 179 GLN A O 1
ATOM 1424 N N . SER A 1 180 ? -15.870 6.572 17.127 1.00 89.12 180 SER A N 1
ATOM 1425 C CA . SER A 1 180 ? -16.444 6.700 15.788 1.00 89.12 180 SER A CA 1
ATOM 1426 C C . SER A 1 180 ? -17.101 5.418 15.278 1.00 89.12 180 SER A C 1
ATOM 1428 O O . SER A 1 180 ? -17.652 5.437 14.185 1.00 89.12 180 SER A O 1
ATOM 1430 N N . ILE A 1 181 ? -17.129 4.337 16.066 1.00 88.50 181 ILE A N 1
ATOM 1431 C CA . ILE A 1 181 ? -17.552 2.998 15.626 1.00 88.50 181 ILE A CA 1
ATOM 1432 C C . ILE A 1 181 ? -18.976 2.970 15.052 1.00 88.50 181 ILE A C 1
ATOM 1434 O O . ILE A 1 181 ? -19.238 2.266 14.086 1.00 88.50 181 ILE A O 1
ATOM 1438 N N . MET A 1 182 ? -19.874 3.809 15.577 1.00 86.44 182 MET A N 1
ATOM 1439 C CA . MET A 1 182 ? -21.255 3.947 15.093 1.00 86.44 182 MET A CA 1
ATOM 1440 C C . MET A 1 182 ? -21.373 4.646 13.730 1.00 86.44 182 MET A C 1
ATOM 1442 O O . MET A 1 182 ? -22.449 4.646 13.141 1.00 86.44 182 MET A O 1
ATOM 1446 N N . LYS A 1 183 ? -20.299 5.284 13.250 1.00 87.38 183 LYS A N 1
ATOM 1447 C CA . LYS A 1 183 ? -20.224 5.923 11.927 1.00 87.38 183 LYS A CA 1
ATOM 1448 C C . LYS A 1 183 ? -19.699 4.977 10.847 1.00 87.38 183 LYS A C 1
ATOM 1450 O O . LYS A 1 183 ? -19.711 5.346 9.678 1.00 87.38 183 LYS A O 1
ATOM 1455 N N . PHE A 1 184 ? -19.177 3.812 11.227 1.00 89.19 184 PHE A N 1
ATOM 1456 C CA . PHE A 1 184 ? -18.729 2.816 10.263 1.00 89.19 184 PHE A CA 1
ATOM 1457 C C . PHE A 1 184 ? -19.921 2.031 9.727 1.00 89.19 184 PHE A C 1
ATOM 1459 O O . PHE A 1 184 ? -20.863 1.730 10.461 1.00 89.19 184 PHE A O 1
ATOM 1466 N N . ASP A 1 185 ? -19.843 1.676 8.448 1.00 90.44 185 ASP A N 1
ATOM 1467 C CA . ASP A 1 185 ? -20.782 0.752 7.830 1.00 90.44 185 ASP A CA 1
ATOM 1468 C C . ASP A 1 185 ? -20.751 -0.603 8.552 1.00 90.44 185 ASP A C 1
ATOM 1470 O O . ASP A 1 185 ? -19.701 -1.066 9.016 1.00 90.44 185 ASP A O 1
ATOM 1474 N N . VAL A 1 186 ? -21.915 -1.247 8.660 1.00 89.12 186 VAL A N 1
ATOM 1475 C CA . VAL A 1 186 ? -22.087 -2.482 9.442 1.00 89.12 186 VAL A CA 1
ATOM 1476 C C . VAL A 1 186 ? -21.204 -3.609 8.898 1.00 89.12 186 VAL A C 1
ATOM 1478 O O . VAL A 1 186 ? -20.700 -4.418 9.679 1.00 89.12 186 VAL A O 1
ATOM 1481 N N . GLU A 1 187 ? -20.957 -3.633 7.585 1.00 92.44 187 GLU A N 1
ATOM 1482 C CA . GLU A 1 187 ? -20.083 -4.605 6.923 1.00 92.44 187 GLU A CA 1
ATOM 1483 C C . GLU A 1 187 ? -18.623 -4.530 7.399 1.00 92.44 187 GLU A C 1
ATOM 1485 O O . GLU A 1 187 ? -17.907 -5.527 7.330 1.00 92.44 187 GLU A O 1
ATOM 1490 N N . LEU A 1 188 ? -18.174 -3.376 7.907 1.00 92.75 188 LEU A N 1
ATOM 1491 C CA . LEU A 1 188 ? -16.797 -3.159 8.365 1.00 92.75 188 LEU A CA 1
ATOM 1492 C C . LEU A 1 188 ? -16.567 -3.612 9.807 1.00 92.75 188 LEU A C 1
ATOM 1494 O O . LEU A 1 188 ? -15.426 -3.872 10.198 1.00 92.75 188 LEU A O 1
ATOM 1498 N N . LEU A 1 189 ? -17.634 -3.690 10.608 1.00 91.56 189 LEU A N 1
ATOM 1499 C CA . LEU A 1 189 ? -17.534 -3.944 12.044 1.00 91.56 189 LEU A CA 1
ATOM 1500 C C . LEU A 1 189 ? -16.808 -5.257 12.380 1.00 91.56 189 LEU A C 1
ATOM 1502 O O . LEU A 1 189 ? -15.950 -5.210 13.261 1.00 91.56 189 LEU A O 1
ATOM 1506 N N . PRO A 1 190 ? -17.060 -6.403 11.710 1.00 92.19 190 PRO A N 1
ATOM 1507 C CA . PRO A 1 190 ? -16.356 -7.645 12.026 1.00 92.19 190 PRO A CA 1
ATOM 1508 C C . PRO A 1 190 ? -14.838 -7.529 11.846 1.00 92.19 190 PRO A C 1
ATOM 1510 O O . PRO A 1 190 ? -14.090 -7.849 12.768 1.00 92.19 190 PRO A O 1
ATOM 1513 N N . SER A 1 191 ? -14.384 -7.006 10.703 1.00 93.94 191 SER A N 1
ATOM 1514 C CA . SER A 1 191 ? -12.955 -6.841 10.406 1.00 93.94 191 SER A CA 1
ATOM 1515 C C . SER A 1 191 ? -12.289 -5.814 11.323 1.00 93.94 191 SER A C 1
ATOM 1517 O O . SER A 1 191 ? -11.139 -5.979 11.723 1.00 93.94 191 SER A O 1
ATOM 1519 N N . LEU A 1 192 ? -13.016 -4.761 11.701 1.00 92.94 192 LEU A N 1
ATOM 1520 C CA . LEU A 1 192 ? -12.528 -3.749 12.632 1.00 92.94 192 LEU A CA 1
ATOM 1521 C C . LEU A 1 192 ? -12.380 -4.308 14.053 1.00 92.94 192 LEU A C 1
ATOM 1523 O O . LEU A 1 192 ? -11.364 -4.077 14.706 1.00 92.94 192 LEU A O 1
ATOM 1527 N N . VAL A 1 193 ? -13.365 -5.076 14.524 1.00 91.44 193 VAL A N 1
ATOM 1528 C CA . VAL A 1 193 ? -13.303 -5.765 15.821 1.00 91.44 193 VAL A CA 1
ATOM 1529 C C . VAL A 1 193 ? -12.162 -6.782 15.832 1.00 91.44 193 VAL A C 1
ATOM 1531 O O . VAL A 1 193 ? -11.408 -6.824 16.802 1.00 91.44 193 VAL A O 1
ATOM 1534 N N . GLU A 1 194 ? -11.979 -7.549 14.755 1.00 92.38 194 GLU A N 1
ATOM 1535 C CA . GLU A 1 194 ? -10.855 -8.480 14.611 1.00 92.38 194 GLU A CA 1
ATOM 1536 C C . GLU A 1 194 ? -9.502 -7.761 14.708 1.00 92.38 194 GLU A C 1
ATOM 1538 O O . GLU A 1 194 ? -8.633 -8.184 15.474 1.00 92.38 194 GLU A O 1
ATOM 1543 N N . LEU A 1 195 ? -9.333 -6.641 13.996 1.00 92.88 195 LEU A N 1
ATOM 1544 C CA . LEU A 1 195 ? -8.115 -5.829 14.053 1.00 92.88 195 LEU A CA 1
ATOM 1545 C C . LEU A 1 195 ? -7.807 -5.363 15.483 1.00 92.88 195 LEU A C 1
ATOM 1547 O O . LEU A 1 195 ? -6.665 -5.456 15.933 1.00 92.88 195 LEU A O 1
ATOM 1551 N N . LEU A 1 19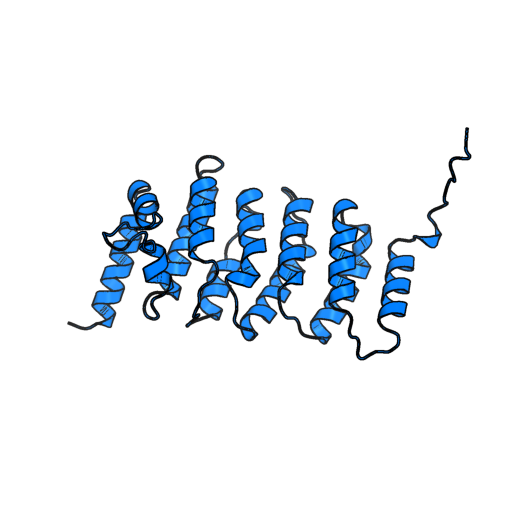6 ? -8.818 -4.870 16.198 1.00 91.25 196 LEU A N 1
ATOM 1552 C CA . LEU A 1 196 ? -8.668 -4.388 17.571 1.00 91.25 196 LEU A CA 1
ATOM 1553 C C . LEU A 1 196 ? -8.321 -5.520 18.538 1.00 91.25 196 LEU A C 1
ATOM 1555 O O . LEU A 1 196 ? -7.427 -5.361 19.365 1.00 91.25 196 LEU A O 1
ATOM 1559 N N . LEU A 1 197 ? -8.977 -6.675 18.400 1.00 89.25 197 LEU A N 1
ATOM 1560 C CA . LEU A 1 197 ? -8.685 -7.870 19.192 1.00 89.25 197 LEU A CA 1
ATOM 1561 C C . LEU A 1 197 ? -7.254 -8.366 18.964 1.00 89.25 197 LEU A C 1
ATOM 1563 O O . LEU A 1 197 ? -6.560 -8.701 19.921 1.00 89.25 197 LEU A O 1
ATOM 1567 N N . ARG A 1 198 ? -6.790 -8.375 17.711 1.00 87.88 198 ARG A N 1
ATOM 1568 C CA . ARG A 1 198 ? -5.432 -8.803 17.343 1.00 87.88 198 ARG A CA 1
ATOM 1569 C C . ARG A 1 198 ? -4.349 -7.886 17.906 1.00 87.88 198 ARG A C 1
ATOM 1571 O O . ARG A 1 198 ? -3.229 -8.332 18.138 1.00 87.88 198 ARG A O 1
ATOM 1578 N N . ARG A 1 199 ? -4.679 -6.613 18.111 1.00 86.81 199 ARG A N 1
ATOM 1579 C CA . ARG A 1 199 ? -3.768 -5.585 18.622 1.00 86.81 199 ARG A CA 1
ATOM 1580 C C . ARG A 1 199 ? -3.907 -5.349 20.131 1.00 86.81 199 ARG A C 1
ATOM 1582 O O . ARG A 1 199 ? -3.329 -4.399 20.651 1.00 86.81 199 ARG A O 1
ATOM 1589 N N . LEU A 1 200 ? -4.650 -6.197 20.845 1.00 85.88 200 LEU A N 1
ATOM 1590 C CA . LEU A 1 200 ? -4.758 -6.105 22.298 1.00 85.88 200 LEU A CA 1
ATOM 1591 C C . LEU A 1 200 ? -3.398 -6.285 22.974 1.00 85.88 200 LEU A C 1
ATOM 1593 O O . LEU A 1 200 ? -2.650 -7.220 22.692 1.00 85.88 200 LEU A O 1
ATOM 1597 N N . ASP A 1 201 ? -3.124 -5.415 23.940 1.00 78.38 201 ASP A N 1
ATOM 1598 C CA . ASP A 1 201 ? -1.966 -5.553 24.809 1.00 78.38 201 ASP A CA 1
ATOM 1599 C C . ASP A 1 201 ? -2.214 -6.661 25.845 1.00 78.38 201 ASP A C 1
ATOM 1601 O O . ASP A 1 201 ? -2.818 -6.445 26.900 1.00 78.38 201 ASP A O 1
ATOM 1605 N N . CYS A 1 202 ? -1.732 -7.867 25.539 1.00 71.69 202 CYS A N 1
ATOM 1606 C CA . CYS A 1 202 ? -1.833 -9.038 26.412 1.00 71.69 202 CYS A CA 1
ATOM 1607 C C . CYS A 1 202 ? -1.065 -8.893 27.740 1.00 71.69 202 CYS A C 1
ATOM 1609 O O . CYS A 1 202 ? -1.202 -9.757 28.608 1.00 71.69 202 CYS A O 1
ATOM 1611 N N . SER A 1 203 ? -0.263 -7.836 27.929 1.00 74.94 203 SER A N 1
ATOM 1612 C CA . SER A 1 203 ? 0.395 -7.575 29.214 1.00 74.94 203 SER A CA 1
ATOM 1613 C C . SER A 1 203 ? -0.588 -7.099 30.294 1.00 74.94 203 SER A C 1
ATOM 1615 O O . SER A 1 203 ? -0.367 -7.330 31.486 1.00 74.94 203 SER A O 1
ATOM 1617 N N . SER A 1 204 ? -1.715 -6.499 29.897 1.00 76.56 204 SER A N 1
ATOM 1618 C CA . SER A 1 204 ? -2.772 -6.077 30.814 1.00 76.56 204 SER A CA 1
ATOM 1619 C C . SER A 1 204 ? -3.803 -7.189 31.002 1.00 76.56 204 SER A C 1
ATOM 1621 O O . SER A 1 204 ? -4.533 -7.559 30.082 1.00 76.56 204 SER A O 1
ATOM 1623 N N . LYS A 1 205 ? -3.928 -7.684 32.242 1.00 76.38 205 LYS A N 1
ATOM 1624 C CA . LYS A 1 205 ? -4.865 -8.764 32.616 1.00 76.38 205 LYS A CA 1
ATOM 1625 C C . LYS A 1 205 ? -6.331 -8.475 32.262 1.00 76.38 205 LYS A C 1
ATOM 1627 O O . LYS A 1 205 ? -7.109 -9.415 32.142 1.00 76.38 205 LYS A O 1
ATOM 1632 N N . ASN A 1 206 ? -6.699 -7.204 32.093 1.00 83.94 206 ASN A N 1
ATOM 1633 C CA . ASN A 1 206 ? -8.079 -6.776 31.864 1.00 83.94 206 ASN A CA 1
ATOM 1634 C C . ASN A 1 206 ? -8.322 -6.186 30.466 1.00 83.94 206 ASN A C 1
ATOM 1636 O O . ASN A 1 206 ? -9.457 -5.812 30.181 1.00 83.94 206 ASN A O 1
ATOM 1640 N N . ALA A 1 207 ? -7.314 -6.119 29.585 1.00 83.25 207 ALA A N 1
ATOM 1641 C CA . ALA A 1 207 ? -7.439 -5.428 28.294 1.00 83.25 207 ALA A CA 1
ATOM 1642 C C . ALA A 1 207 ? -8.574 -5.981 27.418 1.00 83.25 207 ALA A C 1
ATOM 1644 O O . ALA A 1 207 ? -9.335 -5.221 26.823 1.00 83.25 207 ALA A O 1
ATOM 1645 N N . PHE A 1 208 ? -8.734 -7.306 27.387 1.00 86.31 208 PHE A N 1
ATOM 1646 C CA . PHE A 1 208 ? -9.819 -7.946 26.645 1.00 86.31 208 PHE A CA 1
ATOM 1647 C C . PHE A 1 208 ? -11.203 -7.576 27.201 1.00 86.31 208 PHE A C 1
ATOM 1649 O O . PHE A 1 208 ? -12.093 -7.192 26.447 1.00 86.31 208 PHE A O 1
ATOM 1656 N N . ALA A 1 209 ? -11.380 -7.649 28.525 1.00 86.62 209 ALA A N 1
ATOM 1657 C CA . ALA A 1 209 ? -12.644 -7.304 29.174 1.00 86.62 209 ALA A CA 1
ATOM 1658 C C . ALA A 1 209 ? -12.992 -5.817 28.991 1.00 86.62 209 ALA A C 1
ATOM 1660 O O . ALA A 1 209 ? -14.149 -5.478 28.748 1.00 86.62 209 ALA A O 1
ATOM 1661 N N . GLU A 1 210 ? -11.991 -4.938 29.057 1.00 86.88 210 GLU A N 1
ATOM 1662 C CA . GLU A 1 210 ? -12.157 -3.505 28.827 1.00 86.88 210 GLU A CA 1
ATOM 1663 C C . GLU A 1 210 ? -12.572 -3.204 27.382 1.00 86.88 210 GLU A C 1
ATOM 1665 O O . GLU A 1 210 ? -13.525 -2.455 27.169 1.00 86.88 210 GLU A O 1
ATOM 1670 N N . LEU A 1 211 ? -11.931 -3.835 26.391 1.00 87.50 211 LEU A N 1
ATOM 1671 C CA . LEU A 1 211 ? -12.324 -3.691 24.988 1.00 87.50 211 LEU A CA 1
ATOM 1672 C C . LEU A 1 211 ? -13.759 -4.180 24.754 1.00 87.50 211 LEU A C 1
ATOM 1674 O O . LEU A 1 211 ? -14.525 -3.502 24.074 1.00 87.50 211 LEU A O 1
ATOM 1678 N N . LEU A 1 212 ? -14.156 -5.317 25.335 1.00 86.69 212 LEU A N 1
ATOM 1679 C CA . LEU A 1 212 ? -15.535 -5.806 25.226 1.00 86.69 212 LEU A CA 1
ATOM 1680 C C . LEU A 1 212 ? -16.543 -4.836 25.850 1.00 86.69 212 LEU A C 1
ATOM 1682 O O . LEU A 1 212 ? -17.602 -4.601 25.271 1.00 86.69 212 LEU A O 1
ATOM 1686 N N . PHE A 1 213 ? -16.219 -4.245 27.001 1.00 86.38 213 PHE A N 1
ATOM 1687 C CA . PHE A 1 213 ? -17.074 -3.246 27.639 1.00 86.38 213 PHE A CA 1
ATOM 1688 C C . PHE A 1 213 ? -17.198 -1.971 26.788 1.00 86.38 213 PHE A C 1
ATOM 1690 O O . PHE A 1 213 ? -18.298 -1.438 26.613 1.00 86.38 213 PHE A O 1
ATOM 1697 N N . GLN A 1 214 ? -16.093 -1.507 26.197 1.00 87.25 214 GLN A N 1
ATOM 1698 C CA . GLN A 1 214 ? -16.088 -0.384 25.253 1.00 87.25 214 GLN A CA 1
ATOM 1699 C C . GLN A 1 214 ? -16.920 -0.698 24.004 1.00 87.25 214 GLN A C 1
ATOM 1701 O O . GLN A 1 214 ? -17.742 0.115 23.597 1.00 87.25 214 GLN A O 1
ATOM 1706 N N . LEU A 1 215 ? -16.786 -1.899 23.438 1.00 87.38 215 LEU A N 1
ATOM 1707 C CA . LEU A 1 215 ? -17.585 -2.331 22.292 1.00 87.38 215 LEU A CA 1
ATOM 1708 C C . LEU A 1 215 ? -19.075 -2.405 22.634 1.00 87.38 215 LEU A C 1
ATOM 1710 O O . LEU A 1 215 ? -19.886 -1.857 21.891 1.00 87.38 215 LEU A O 1
ATOM 1714 N N . SER A 1 216 ? -19.443 -3.026 23.761 1.00 85.62 216 SER A N 1
ATOM 1715 C CA . SER A 1 216 ? -20.847 -3.139 24.186 1.00 85.62 216 SER A CA 1
ATOM 1716 C C . SER A 1 216 ? -21.488 -1.768 24.372 1.00 85.62 216 SER A C 1
ATOM 1718 O O . SER A 1 216 ? -22.586 -1.514 23.871 1.00 85.62 216 SER A O 1
ATOM 1720 N N . SER A 1 217 ? -20.772 -0.863 25.048 1.00 85.75 217 SER A N 1
ATOM 1721 C CA . SER A 1 217 ? -21.253 0.491 25.316 1.00 85.75 217 SER A CA 1
ATOM 1722 C C . SER A 1 217 ? -21.342 1.340 24.045 1.00 85.75 217 SER A C 1
ATOM 1724 O O . SER A 1 217 ? -22.381 1.963 23.815 1.00 85.75 217 SER A O 1
ATOM 1726 N N . SER A 1 218 ? -20.318 1.327 23.187 1.00 86.00 218 SER A N 1
ATOM 1727 C CA . SER A 1 218 ? -20.300 2.119 21.953 1.00 86.00 218 SER A CA 1
ATOM 1728 C C . SER A 1 218 ? -21.290 1.617 20.899 1.00 86.00 218 SER A C 1
ATOM 1730 O O . SER A 1 218 ? -21.961 2.436 20.274 1.00 86.00 218 SER A O 1
ATOM 1732 N N . LEU A 1 219 ? -21.432 0.298 20.725 1.00 82.50 219 LEU A N 1
ATOM 1733 C CA . LEU A 1 219 ? -22.391 -0.308 19.787 1.00 82.50 219 LEU A CA 1
ATOM 1734 C C . LEU A 1 219 ? -23.812 -0.409 20.360 1.00 82.50 219 LEU A C 1
ATOM 1736 O O . LEU A 1 219 ? -24.743 -0.785 19.649 1.00 82.50 219 LEU A O 1
ATOM 1740 N N . GLN A 1 220 ? -23.990 -0.078 21.642 1.00 82.00 220 GLN A N 1
ATOM 1741 C CA . GLN A 1 220 ? -25.262 -0.162 22.361 1.00 82.00 220 GLN A CA 1
ATOM 1742 C C . GLN A 1 220 ? -25.912 -1.551 22.248 1.00 82.00 220 GLN A C 1
ATOM 1744 O O . GLN A 1 220 ? -27.136 -1.661 22.149 1.00 82.00 220 GLN A O 1
ATOM 1749 N N . ILE A 1 221 ? -25.097 -2.613 22.281 1.00 74.06 221 ILE A N 1
ATOM 1750 C CA . ILE A 1 221 ? -25.553 -4.007 22.132 1.00 74.06 221 ILE A CA 1
ATOM 1751 C C . ILE A 1 221 ? -26.599 -4.338 23.200 1.00 74.06 221 ILE A C 1
ATOM 1753 O O . ILE A 1 221 ? -27.596 -4.992 22.912 1.00 74.06 221 ILE A O 1
ATOM 1757 N N . ASP A 1 222 ? -26.440 -3.783 24.400 1.00 68.88 222 ASP A N 1
ATOM 1758 C CA . ASP A 1 222 ? -27.367 -3.951 25.523 1.00 68.88 222 ASP A CA 1
ATOM 1759 C C . ASP A 1 222 ? -28.776 -3.387 25.252 1.00 68.88 222 ASP A C 1
ATOM 1761 O O . ASP A 1 222 ? -29.745 -3.757 25.916 1.00 68.88 222 ASP A O 1
ATOM 1765 N N . LYS A 1 223 ? -28.919 -2.504 24.254 1.00 71.06 223 LYS A N 1
ATOM 1766 C CA . LYS A 1 223 ? -30.211 -1.971 23.799 1.00 71.06 223 LYS A CA 1
ATOM 1767 C C . LYS A 1 223 ? -30.806 -2.758 22.635 1.00 71.06 223 LYS A C 1
ATOM 1769 O O . LYS A 1 223 ? -31.965 -2.519 22.284 1.00 71.06 223 LYS A O 1
ATOM 1774 N N . LEU A 1 224 ? -30.055 -3.685 22.034 1.00 67.31 224 LEU A N 1
ATOM 1775 C CA . LEU A 1 224 ? -30.570 -4.574 21.000 1.00 67.31 224 LEU A CA 1
ATOM 1776 C C . LEU A 1 224 ? -31.542 -5.553 21.657 1.00 67.31 224 LEU A C 1
ATOM 1778 O O . LEU A 1 224 ? -31.179 -6.617 22.155 1.00 67.31 224 LEU A O 1
ATOM 1782 N N . GLN A 1 225 ? -32.820 -5.183 21.665 1.00 57.72 225 GLN A N 1
ATOM 1783 C CA . GLN A 1 225 ? -33.877 -6.107 22.032 1.00 57.72 225 GLN A CA 1
ATOM 1784 C C . GLN A 1 225 ? -33.859 -7.254 21.025 1.00 57.72 225 GLN A C 1
ATOM 1786 O O . GLN A 1 225 ? -34.265 -7.090 19.871 1.00 57.72 225 GLN A O 1
ATOM 1791 N N . PHE A 1 226 ? -33.425 -8.436 21.465 1.00 54.72 226 PHE A N 1
ATOM 1792 C CA . PHE A 1 226 ? -33.697 -9.669 20.747 1.00 54.72 226 PHE A CA 1
ATOM 1793 C C . PHE A 1 226 ? -35.216 -9.826 20.672 1.00 54.72 226 PHE A C 1
ATOM 1795 O O . PHE A 1 226 ? -35.847 -10.416 21.551 1.00 54.72 226 PHE A O 1
ATOM 1802 N N . ARG A 1 227 ? -35.824 -9.346 19.582 1.00 45.75 227 ARG A N 1
ATOM 1803 C CA . ARG A 1 227 ? -37.070 -9.928 19.100 1.00 45.75 227 ARG A CA 1
ATOM 1804 C C . ARG A 1 227 ? -36.713 -11.352 18.704 1.00 45.75 227 ARG A C 1
ATOM 1806 O O . ARG A 1 227 ? -36.424 -11.628 17.543 1.00 45.75 227 ARG A O 1
ATOM 1813 N N . ARG A 1 228 ? -36.703 -12.263 19.684 1.00 46.22 228 ARG A N 1
ATOM 1814 C CA . ARG A 1 228 ? -36.892 -13.686 19.429 1.00 46.22 228 ARG A CA 1
ATOM 1815 C C . ARG A 1 228 ? -38.147 -13.746 18.567 1.00 46.22 228 ARG A C 1
ATOM 1817 O O . ARG A 1 228 ? -39.249 -13.576 19.083 1.00 46.22 228 ARG A O 1
ATOM 1824 N N . ARG A 1 229 ? -37.987 -13.904 17.249 1.00 45.94 229 ARG A N 1
ATOM 1825 C CA . ARG A 1 229 ? -39.066 -14.404 16.407 1.00 45.94 229 ARG A CA 1
ATOM 1826 C C . ARG A 1 229 ? -39.367 -15.771 16.993 1.00 45.94 229 ARG A C 1
ATOM 1828 O O . ARG A 1 229 ? -38.594 -16.712 16.826 1.00 45.94 229 ARG A O 1
ATOM 1835 N N . GLY A 1 230 ? -40.403 -15.806 17.827 1.00 42.69 230 GLY A N 1
ATOM 1836 C CA . GLY A 1 230 ? -40.981 -17.037 18.310 1.00 42.69 230 GLY A CA 1
ATOM 1837 C C . GLY A 1 230 ? -41.221 -17.926 17.103 1.00 42.69 230 GLY A C 1
ATOM 1838 O O . GLY A 1 230 ? -41.672 -17.454 16.059 1.00 42.69 230 GLY A O 1
ATOM 1839 N N . LYS A 1 231 ? -40.830 -19.187 17.260 1.00 43.12 231 LYS A N 1
ATOM 1840 C CA . LYS A 1 231 ? -41.223 -20.292 16.398 1.00 43.12 231 LYS A CA 1
ATOM 1841 C C . LYS A 1 231 ? -42.679 -20.114 15.949 1.00 43.12 231 LYS A C 1
ATOM 1843 O O . LYS A 1 231 ? -43.549 -19.957 16.807 1.00 43.12 231 LYS A O 1
ATOM 1848 N N . VAL A 1 232 ? -42.910 -20.193 14.644 1.00 38.53 232 VAL A N 1
ATOM 1849 C CA . VAL A 1 232 ? -44.121 -20.781 14.066 1.00 38.53 232 VAL A CA 1
ATOM 1850 C C . VAL A 1 232 ? -43.637 -21.817 13.073 1.00 38.53 232 VAL A C 1
ATOM 1852 O O . VAL A 1 232 ? -42.770 -21.442 12.252 1.00 38.53 232 VAL A O 1
#

Organism: Strongylus vulgaris (NCBI:txid40348)

Mean predicted aligned error: 6.68 Å